Protein AF-A0A965CGE7-F1 (afdb_monomer_lite)

pLDDT: mean 70.75, std 15.03, range [22.86, 95.0]

Secondary structure (DSSP, 8-state):
-HHHHHHTT----S--S---HHHHHHHHHHHHHTTS--S----HHHHHHHHHHHHHS-SSPPHHHHHHHHHTTS---TTT-EEEEEE-TT-HHHHHHHHHHHTTT-TEEEEEES-HHHHHHHHHHHT-SEEEEEEE-SSSSEEE---EETTEE-HHHHHHHHHHHHTTT----SSEEEE--HHHHTTTHHHHHHHHHHHHHHHHH-TT--

Structure (mmCIF, N/CA/C/O backbone):
data_AF-A0A965CGE7-F1
#
_entry.id   AF-A0A965CGE7-F1
#
loop_
_atom_site.group_PDB
_atom_site.id
_atom_site.type_symbol
_atom_site.label_atom_id
_atom_site.label_alt_id
_atom_site.label_comp_id
_atom_site.label_asym_id
_atom_site.label_entity_id
_atom_site.label_seq_id
_atom_site.pdbx_PDB_ins_code
_atom_site.Cartn_x
_atom_site.Cartn_y
_atom_site.Cartn_z
_atom_site.occupancy
_atom_site.B_iso_or_equiv
_atom_site.auth_seq_id
_atom_site.auth_comp_id
_atom_site.auth_asym_id
_atom_site.auth_atom_id
_atom_site.pdbx_PDB_model_num
ATOM 1 N N . MET A 1 1 ? 14.581 3.254 -14.812 1.00 71.88 1 MET A N 1
ATOM 2 C CA . MET A 1 1 ? 14.633 2.017 -15.625 1.00 71.88 1 MET A CA 1
ATOM 3 C C . MET A 1 1 ? 13.260 1.362 -15.721 1.00 71.88 1 MET A C 1
ATOM 5 O O . MET A 1 1 ? 12.648 1.505 -16.765 1.00 71.88 1 MET A O 1
ATOM 9 N N . GLN A 1 2 ? 12.747 0.733 -14.655 1.00 71.62 2 GLN A N 1
ATOM 10 C CA . GLN A 1 2 ? 11.399 0.134 -14.595 1.00 71.62 2 GLN A CA 1
ATOM 11 C C . GLN A 1 2 ? 10.294 1.042 -15.157 1.00 71.62 2 GLN A C 1
ATOM 13 O O . GLN A 1 2 ? 9.582 0.656 -16.072 1.00 71.62 2 GLN A O 1
ATOM 18 N N . THR A 1 3 ? 10.235 2.303 -14.710 1.00 67.19 3 THR A N 1
ATOM 19 C CA . THR A 1 3 ? 9.314 3.337 -15.224 1.00 67.19 3 THR A CA 1
ATOM 20 C C . THR A 1 3 ? 9.312 3.444 -16.750 1.00 67.19 3 THR A C 1
ATOM 22 O O . THR A 1 3 ? 8.285 3.717 -17.361 1.00 67.19 3 THR A O 1
ATOM 25 N N . VAL A 1 4 ? 10.476 3.235 -17.368 1.00 69.88 4 VAL A N 1
ATOM 26 C CA . VAL A 1 4 ? 10.664 3.327 -18.813 1.00 69.88 4 VAL A CA 1
ATOM 27 C C . VAL A 1 4 ? 10.255 2.029 -19.504 1.00 69.88 4 VAL A C 1
ATOM 29 O O . VAL A 1 4 ? 9.561 2.097 -20.508 1.00 69.88 4 VAL A O 1
ATOM 32 N N . LEU A 1 5 ? 10.603 0.865 -18.943 1.00 75.06 5 LEU A N 1
ATOM 33 C CA . LEU A 1 5 ? 10.134 -0.439 -19.429 1.00 75.06 5 LEU A CA 1
ATOM 34 C C . LEU A 1 5 ? 8.598 -0.494 -19.443 1.00 75.06 5 LEU A C 1
ATOM 36 O O . LEU A 1 5 ? 8.015 -0.692 -20.507 1.00 75.06 5 LEU A O 1
ATOM 40 N N . ASN A 1 6 ? 7.949 -0.159 -18.322 1.00 71.06 6 ASN A N 1
ATOM 41 C CA . ASN A 1 6 ? 6.488 -0.081 -18.228 1.00 71.06 6 ASN A CA 1
ATOM 42 C C . ASN A 1 6 ? 5.884 0.934 -19.210 1.00 71.06 6 ASN A C 1
ATOM 44 O O . ASN A 1 6 ? 4.877 0.642 -19.849 1.00 71.06 6 ASN A O 1
ATOM 48 N N . ARG A 1 7 ? 6.487 2.123 -19.374 1.00 67.25 7 ARG A N 1
ATOM 49 C CA . ARG A 1 7 ? 6.024 3.122 -20.360 1.00 67.25 7 ARG A CA 1
ATOM 50 C C . ARG A 1 7 ? 6.097 2.599 -21.798 1.00 67.25 7 ARG A C 1
ATOM 52 O O . ARG A 1 7 ? 5.260 2.973 -22.610 1.00 67.25 7 ARG A O 1
ATOM 59 N N . LEU A 1 8 ? 7.074 1.744 -22.090 1.00 66.00 8 LEU A N 1
ATOM 60 C CA . LEU A 1 8 ? 7.262 1.077 -23.378 1.00 66.00 8 LEU A CA 1
ATOM 61 C C . LEU A 1 8 ? 6.437 -0.219 -23.528 1.00 66.00 8 LEU A C 1
ATOM 63 O O . LEU A 1 8 ? 6.553 -0.889 -24.549 1.00 66.00 8 LEU A O 1
ATOM 67 N N . GLY A 1 9 ? 5.607 -0.573 -22.540 1.00 65.69 9 GLY A N 1
ATOM 68 C CA . GLY A 1 9 ? 4.757 -1.768 -22.561 1.00 65.69 9 GLY A CA 1
ATOM 69 C C . GLY A 1 9 ? 5.432 -3.061 -22.087 1.00 65.69 9 GLY A C 1
ATOM 70 O O . GLY A 1 9 ? 4.801 -4.114 -22.128 1.00 65.69 9 GLY A O 1
ATOM 71 N N . PHE A 1 10 ? 6.680 -3.003 -21.611 1.00 75.38 10 PHE A N 1
ATOM 72 C CA . PHE A 1 10 ? 7.387 -4.147 -21.030 1.00 75.38 10 PHE A CA 1
ATOM 73 C C . PHE A 1 10 ? 7.113 -4.214 -19.530 1.00 75.38 10 PHE A C 1
ATOM 75 O O . PHE A 1 10 ? 7.588 -3.376 -18.765 1.00 75.38 10 PHE A O 1
ATOM 82 N N . ASP A 1 11 ? 6.334 -5.212 -19.129 1.00 72.00 11 ASP A N 1
ATOM 83 C CA . ASP A 1 11 ? 5.802 -5.352 -17.778 1.00 72.00 11 ASP A CA 1
ATOM 84 C C . ASP A 1 11 ? 6.880 -5.733 -16.754 1.00 72.00 11 ASP A C 1
ATOM 86 O O . ASP A 1 11 ? 7.251 -6.900 -16.620 1.00 72.00 11 ASP A O 1
ATOM 90 N N . CYS A 1 12 ? 7.383 -4.739 -16.018 1.00 72.25 12 CYS A N 1
ATOM 91 C CA . CYS A 1 12 ? 8.283 -4.955 -14.887 1.00 72.25 12 CYS A CA 1
ATOM 92 C C . CYS A 1 12 ? 7.558 -5.006 -13.530 1.00 72.25 12 CYS A C 1
ATOM 94 O O . CYS A 1 12 ? 8.225 -4.918 -12.498 1.00 72.25 12 CYS A O 1
ATOM 96 N N . GLY A 1 13 ? 6.225 -5.114 -13.512 1.00 67.31 13 GLY A N 1
ATOM 97 C CA . GLY A 1 13 ? 5.410 -4.919 -12.314 1.00 67.31 13 GLY A CA 1
ATOM 98 C C . GLY A 1 13 ? 5.414 -3.465 -11.826 1.00 67.31 13 GLY A C 1
ATOM 99 O O . GLY A 1 13 ? 5.824 -2.541 -12.540 1.00 67.31 13 GLY A O 1
ATOM 100 N N . ARG A 1 14 ? 4.954 -3.237 -10.589 1.00 67.56 14 ARG A N 1
ATOM 101 C CA . ARG A 1 14 ? 4.951 -1.902 -9.968 1.00 67.56 14 ARG A CA 1
ATOM 102 C C . ARG A 1 14 ? 6.385 -1.374 -9.830 1.00 67.56 14 ARG A C 1
ATOM 104 O O . ARG A 1 14 ? 7.285 -2.108 -9.441 1.00 67.56 14 ARG A O 1
ATOM 111 N N . VAL A 1 15 ? 6.595 -0.092 -10.133 1.00 66.88 15 VAL A N 1
ATOM 112 C CA . VAL A 1 15 ? 7.922 0.541 -10.060 1.00 66.88 15 VAL A CA 1
ATOM 113 C C . VAL A 1 15 ? 8.351 0.670 -8.593 1.00 66.88 15 VAL A C 1
ATOM 115 O O . VAL A 1 15 ? 7.905 1.567 -7.888 1.00 66.88 15 VAL A O 1
ATOM 118 N N . ASP A 1 16 ? 9.223 -0.219 -8.132 1.00 61.34 16 ASP A N 1
ATOM 119 C CA . ASP A 1 16 ? 9.719 -0.281 -6.747 1.00 61.34 16 ASP A CA 1
ATOM 120 C C . ASP A 1 16 ? 11.207 0.104 -6.610 1.00 61.34 16 ASP A C 1
ATOM 122 O O . ASP A 1 16 ? 11.723 0.232 -5.504 1.00 61.34 16 ASP A O 1
ATOM 126 N N . GLY A 1 17 ? 11.899 0.333 -7.731 1.00 67.31 17 GLY A N 1
ATOM 127 C CA . GLY A 1 17 ? 13.339 0.591 -7.792 1.00 67.31 17 GLY A CA 1
ATOM 128 C C . GLY A 1 17 ? 14.199 -0.679 -7.799 1.00 67.31 17 GLY A C 1
ATOM 129 O O . GLY A 1 17 ? 15.417 -0.582 -7.955 1.00 67.31 17 GLY A O 1
ATOM 130 N N . ILE A 1 18 ? 13.594 -1.864 -7.673 1.00 70.19 18 ILE A N 1
ATOM 131 C CA . ILE A 1 18 ? 14.282 -3.137 -7.458 1.00 70.19 18 ILE A CA 1
ATOM 132 C C . ILE A 1 18 ? 14.507 -3.852 -8.797 1.00 70.19 18 ILE A C 1
ATOM 134 O O . ILE A 1 18 ? 13.595 -4.084 -9.598 1.00 70.19 18 ILE A O 1
ATOM 138 N N . PHE A 1 19 ? 15.744 -4.291 -9.049 1.00 72.81 19 PHE A N 1
ATOM 139 C CA . PHE A 1 19 ? 16.046 -5.149 -10.198 1.00 72.81 19 PHE A CA 1
ATOM 140 C C . PHE A 1 19 ? 15.694 -6.623 -9.909 1.00 72.81 19 PHE A C 1
ATOM 142 O O . PHE A 1 19 ? 16.556 -7.499 -9.855 1.00 72.81 19 PHE A O 1
ATOM 149 N N . GLY A 1 20 ? 14.405 -6.880 -9.674 1.00 78.94 20 GLY A N 1
ATOM 150 C CA . GLY A 1 20 ? 13.855 -8.209 -9.407 1.00 78.94 20 GLY A CA 1
ATOM 151 C C . GLY A 1 20 ? 13.690 -9.081 -10.665 1.00 78.94 20 GLY A C 1
ATOM 152 O O . GLY A 1 20 ? 13.938 -8.629 -11.786 1.00 78.94 20 GLY A O 1
ATOM 153 N N . PRO A 1 21 ? 13.224 -10.337 -10.516 1.00 78.75 21 PRO A N 1
ATOM 154 C CA . PRO A 1 21 ? 13.040 -11.260 -11.640 1.00 78.75 21 PRO A CA 1
ATOM 155 C C . PRO A 1 21 ? 12.019 -10.760 -12.675 1.00 78.75 21 PRO A C 1
ATOM 157 O O . PRO A 1 21 ? 12.217 -10.995 -13.864 1.00 78.75 21 PRO A O 1
ATOM 160 N N . VAL A 1 22 ? 10.984 -10.022 -12.252 1.00 77.31 22 VAL A N 1
ATOM 161 C CA . VAL A 1 22 ? 9.997 -9.399 -13.156 1.00 77.31 22 VAL A CA 1
ATOM 162 C C . VAL A 1 22 ? 10.643 -8.256 -13.948 1.00 77.31 22 VAL A C 1
ATOM 164 O O . VAL A 1 22 ? 10.587 -8.247 -15.174 1.00 77.31 22 VAL A O 1
ATOM 167 N N . THR A 1 23 ? 11.386 -7.363 -13.281 1.00 79.75 23 THR A N 1
ATOM 168 C CA . THR A 1 23 ? 12.205 -6.325 -13.935 1.00 79.75 23 THR A CA 1
ATOM 169 C C . THR A 1 23 ? 13.212 -6.912 -14.924 1.00 79.75 23 THR A C 1
ATOM 171 O O . THR A 1 23 ? 13.425 -6.350 -16.000 1.00 79.75 23 THR A O 1
ATOM 174 N N . LYS A 1 24 ? 13.812 -8.063 -14.596 1.00 82.81 24 LYS A N 1
ATOM 175 C CA . LYS A 1 24 ? 14.717 -8.778 -15.497 1.00 82.81 24 LYS A CA 1
ATOM 176 C C . LYS A 1 24 ? 13.984 -9.373 -16.701 1.00 82.81 24 LYS A C 1
ATOM 178 O O . LYS A 1 24 ? 14.507 -9.265 -17.805 1.00 82.81 24 LYS A O 1
ATOM 183 N N . ALA A 1 25 ? 12.802 -9.963 -16.522 1.00 81.94 25 ALA A N 1
ATOM 184 C CA . ALA A 1 25 ? 11.986 -10.472 -17.627 1.00 81.94 25 ALA A CA 1
ATOM 185 C C . ALA A 1 25 ? 11.578 -9.340 -18.588 1.00 81.94 25 ALA A C 1
ATOM 187 O O . ALA A 1 25 ? 11.853 -9.427 -19.782 1.00 81.94 25 ALA A O 1
ATOM 188 N N . ALA A 1 26 ? 11.075 -8.223 -18.053 1.00 79.69 26 ALA A N 1
ATOM 189 C CA . ALA A 1 26 ? 10.774 -7.015 -18.821 1.00 79.69 26 ALA A CA 1
ATOM 190 C C . ALA A 1 26 ? 11.986 -6.498 -19.612 1.00 79.69 26 ALA A C 1
ATOM 192 O O . ALA A 1 26 ? 11.857 -6.099 -20.769 1.00 79.69 26 ALA A O 1
ATOM 193 N N . LEU A 1 27 ? 13.180 -6.525 -19.006 1.00 83.31 27 LEU A N 1
ATOM 194 C CA . LEU A 1 27 ? 14.415 -6.138 -19.683 1.00 83.31 27 LEU A CA 1
ATOM 195 C C . LEU A 1 27 ? 14.804 -7.115 -20.799 1.00 83.31 27 LEU A C 1
ATOM 197 O O . LEU A 1 27 ? 15.221 -6.666 -21.861 1.00 83.31 27 LEU A O 1
ATOM 201 N N . VAL A 1 28 ? 14.671 -8.425 -20.572 1.00 78.50 28 VAL A N 1
ATOM 202 C CA . VAL A 1 28 ? 14.915 -9.463 -21.588 1.00 78.50 28 VAL A CA 1
ATOM 203 C C . VAL A 1 28 ? 13.988 -9.258 -22.787 1.00 78.50 28 VAL A C 1
ATOM 205 O O . VAL A 1 28 ? 14.448 -9.300 -23.926 1.00 78.50 28 VAL A O 1
ATOM 208 N N . ASP A 1 29 ? 12.705 -8.984 -22.553 1.00 77.06 29 ASP A N 1
ATOM 209 C CA . ASP A 1 29 ? 11.736 -8.766 -23.630 1.00 77.06 29 ASP A CA 1
ATOM 210 C C . ASP A 1 29 ? 11.950 -7.429 -24.351 1.00 77.06 29 ASP A C 1
ATOM 212 O O . ASP A 1 29 ? 11.847 -7.378 -25.579 1.00 77.06 29 ASP A O 1
ATOM 216 N N . PHE A 1 30 ? 12.368 -6.378 -23.638 1.00 77.50 30 PHE A N 1
ATOM 217 C CA . PHE A 1 30 ? 12.849 -5.142 -24.258 1.00 77.50 30 PHE A CA 1
ATOM 218 C C . PHE A 1 30 ? 14.075 -5.394 -25.148 1.00 77.50 30 PHE A C 1
ATOM 220 O O . PHE A 1 30 ? 14.076 -4.986 -26.309 1.00 77.50 30 PHE A O 1
ATOM 227 N N . GLN A 1 31 ? 15.084 -6.115 -24.644 1.00 78.56 31 GLN A N 1
ATOM 228 C CA . GLN A 1 31 ? 16.299 -6.469 -25.387 1.00 78.56 31 GLN A CA 1
ATOM 229 C C . GLN A 1 31 ? 15.979 -7.280 -26.652 1.00 78.56 31 GLN A C 1
ATOM 231 O O . GLN A 1 31 ? 16.506 -6.963 -27.718 1.00 78.56 31 GLN A O 1
ATOM 236 N N . ARG A 1 32 ? 15.053 -8.251 -26.576 1.00 75.56 32 ARG A N 1
ATOM 237 C CA . ARG A 1 32 ? 14.540 -8.985 -27.751 1.00 75.56 32 ARG A CA 1
ATOM 238 C C . ARG A 1 32 ? 13.914 -8.051 -28.783 1.00 75.56 32 ARG A C 1
ATOM 240 O O . ARG A 1 32 ? 14.189 -8.195 -29.970 1.00 75.56 32 ARG A O 1
ATOM 247 N N . ASN A 1 33 ? 13.082 -7.108 -28.342 1.00 69.12 33 ASN A N 1
ATOM 248 C CA . ASN A 1 33 ? 12.343 -6.205 -29.227 1.00 69.12 33 ASN A CA 1
ATOM 249 C C . ASN A 1 33 ? 13.281 -5.248 -29.991 1.00 69.12 33 ASN A C 1
ATOM 251 O O . ASN A 1 33 ? 13.109 -5.043 -31.189 1.00 69.12 33 ASN A O 1
ATOM 255 N N . ILE A 1 34 ? 14.343 -4.751 -29.343 1.00 70.69 34 ILE A N 1
ATOM 256 C CA . ILE A 1 34 ? 15.373 -3.919 -29.998 1.00 70.69 34 ILE A CA 1
ATOM 257 C C . ILE A 1 34 ? 16.421 -4.721 -30.798 1.00 70.69 34 ILE A C 1
ATOM 259 O O . ILE A 1 34 ? 17.358 -4.125 -31.329 1.00 70.69 34 ILE A O 1
ATOM 263 N N . GLY A 1 35 ? 16.305 -6.053 -30.877 1.00 67.75 35 GLY A N 1
ATOM 264 C CA . GLY A 1 35 ? 17.269 -6.919 -31.571 1.00 67.75 35 GLY A CA 1
ATOM 265 C C . GLY A 1 35 ? 18.633 -7.046 -30.877 1.00 67.75 35 GLY A C 1
ATOM 266 O O . GLY A 1 35 ? 19.624 -7.360 -31.534 1.00 67.75 35 GLY A O 1
ATOM 267 N N . ALA A 1 36 ? 18.696 -6.781 -29.570 1.00 75.94 36 ALA A N 1
ATOM 268 C CA . ALA A 1 36 ? 19.899 -6.900 -28.751 1.00 75.94 36 ALA A CA 1
ATOM 269 C C . ALA A 1 36 ? 20.006 -8.278 -28.076 1.00 75.94 36 ALA A C 1
ATOM 271 O O . ALA A 1 36 ? 19.065 -9.073 -28.054 1.00 75.94 36 ALA A O 1
ATOM 272 N N . ASP A 1 37 ? 21.173 -8.550 -27.492 1.00 76.19 37 ASP A N 1
ATOM 273 C CA . ASP A 1 37 ? 21.456 -9.817 -26.822 1.00 76.19 37 ASP A CA 1
ATOM 274 C C . ASP A 1 37 ? 20.666 -9.925 -25.502 1.00 76.19 37 ASP A C 1
ATOM 276 O O . ASP A 1 37 ? 20.912 -9.197 -24.537 1.00 76.19 37 ASP A O 1
ATOM 280 N N . ALA A 1 38 ? 19.658 -10.801 -25.482 1.00 82.31 38 ALA A N 1
ATOM 281 C CA . ALA A 1 38 ? 18.575 -10.816 -24.495 1.00 82.31 38 ALA A CA 1
ATOM 282 C C . ALA A 1 38 ? 18.942 -11.535 -23.182 1.00 82.31 38 ALA A C 1
ATOM 284 O O . ALA A 1 38 ? 18.285 -12.484 -22.745 1.00 82.31 38 ALA A O 1
ATOM 285 N N . ASN A 1 39 ? 20.027 -11.085 -22.558 1.00 78.06 39 ASN A N 1
ATOM 286 C CA . ASN A 1 39 ? 20.628 -11.669 -21.356 1.00 78.06 39 ASN A CA 1
ATOM 287 C C . ASN A 1 39 ? 20.029 -11.144 -20.030 1.00 78.06 39 ASN A C 1
ATOM 289 O O . ASN A 1 39 ? 20.283 -11.705 -18.956 1.00 78.06 39 ASN A O 1
ATOM 293 N N . GLY A 1 40 ? 19.223 -10.079 -20.080 1.00 77.81 40 GLY A N 1
ATOM 294 C CA . GLY A 1 40 ? 18.640 -9.437 -18.904 1.00 77.81 40 GLY A CA 1
ATOM 295 C C . GLY A 1 40 ? 19.673 -8.729 -18.025 1.00 77.81 40 GLY A C 1
ATOM 296 O O . GLY A 1 40 ? 19.468 -8.625 -16.815 1.00 77.81 40 GLY A O 1
ATOM 297 N N . ILE A 1 41 ? 20.789 -8.283 -18.605 1.00 80.12 41 ILE A N 1
ATOM 298 C CA . ILE A 1 41 ? 21.824 -7.480 -17.948 1.00 80.12 41 ILE A CA 1
ATOM 299 C C . ILE A 1 41 ? 21.635 -6.017 -18.349 1.00 80.12 41 ILE A C 1
ATOM 301 O O . ILE A 1 41 ? 21.598 -5.680 -19.530 1.00 80.12 41 ILE A O 1
ATOM 305 N N . CYS A 1 42 ? 21.536 -5.133 -17.357 1.00 76.75 42 CYS A N 1
ATOM 306 C CA . CYS A 1 42 ? 21.444 -3.695 -17.580 1.00 76.75 42 CYS A CA 1
ATOM 307 C C . CYS A 1 42 ? 22.839 -3.110 -17.861 1.00 76.75 42 CYS A C 1
ATOM 309 O O . CYS A 1 42 ? 23.600 -2.846 -16.931 1.00 76.75 42 CYS A O 1
ATOM 311 N N . THR A 1 43 ? 23.193 -2.934 -19.136 1.00 77.12 43 THR A N 1
ATOM 312 C CA . THR A 1 43 ? 24.414 -2.214 -19.549 1.00 77.12 43 THR A CA 1
ATOM 313 C C . THR A 1 43 ? 24.130 -0.724 -19.786 1.00 77.12 43 THR A C 1
ATOM 315 O O . THR A 1 43 ? 22.976 -0.372 -20.046 1.00 77.12 43 THR A O 1
ATOM 318 N N . PRO A 1 44 ? 25.147 0.163 -19.763 1.00 73.12 44 PRO A N 1
ATOM 319 C CA . PRO A 1 44 ? 24.981 1.568 -20.147 1.00 73.12 44 PRO A CA 1
ATOM 320 C C . PRO A 1 44 ? 24.329 1.734 -21.529 1.00 73.12 44 PRO A C 1
ATOM 322 O O . PRO A 1 44 ? 23.356 2.471 -21.653 1.00 73.12 44 PRO A O 1
ATOM 325 N N . ASP A 1 45 ? 24.757 0.954 -22.527 1.00 72.81 45 ASP A N 1
ATOM 326 C CA . ASP A 1 45 ? 24.151 0.931 -23.866 1.00 72.81 45 ASP A CA 1
ATOM 327 C C . ASP A 1 45 ? 22.666 0.538 -23.832 1.00 72.81 45 ASP A C 1
ATOM 329 O O . ASP A 1 45 ? 21.840 1.128 -24.530 1.00 72.81 45 ASP A O 1
ATOM 333 N N . THR A 1 46 ? 22.298 -0.429 -22.981 1.00 73.19 46 THR A N 1
ATOM 334 C CA . THR A 1 46 ? 20.895 -0.827 -22.793 1.00 73.19 46 THR A CA 1
ATOM 335 C C . THR A 1 46 ? 20.077 0.332 -22.219 1.00 73.19 46 THR A C 1
ATOM 337 O O . THR A 1 46 ? 18.948 0.549 -22.655 1.00 73.19 46 THR A O 1
ATOM 340 N N . VAL A 1 47 ? 20.637 1.109 -21.284 1.00 75.44 47 VAL A N 1
ATOM 341 C CA . VAL A 1 47 ? 19.988 2.303 -20.713 1.00 75.44 47 VAL A CA 1
ATOM 342 C C . VAL A 1 47 ? 19.853 3.419 -21.752 1.00 75.44 47 VAL A C 1
ATOM 344 O O . VAL A 1 47 ? 18.778 4.008 -21.854 1.00 75.44 47 VAL A O 1
ATOM 347 N N . ASP A 1 48 ? 20.877 3.677 -22.565 1.00 73.50 48 ASP A N 1
ATOM 348 C CA . ASP A 1 48 ? 20.832 4.702 -23.617 1.00 73.50 48 ASP A CA 1
ATOM 349 C C . ASP A 1 48 ? 19.799 4.382 -24.704 1.00 73.50 48 ASP A C 1
ATOM 351 O O . ASP A 1 48 ? 19.060 5.269 -25.146 1.00 73.50 48 ASP A O 1
ATOM 355 N N . VAL A 1 49 ? 19.695 3.116 -25.125 1.00 71.19 49 VAL A N 1
ATOM 356 C CA . VAL A 1 49 ? 18.649 2.689 -26.068 1.00 71.19 49 VAL A CA 1
ATOM 357 C C . VAL A 1 49 ? 17.269 2.770 -25.409 1.00 71.19 49 VAL A C 1
ATOM 359 O O . VAL A 1 49 ? 16.347 3.318 -26.011 1.00 71.19 49 VAL A O 1
ATOM 362 N N . LEU A 1 50 ? 17.124 2.324 -24.156 1.00 70.38 50 LEU A N 1
ATOM 363 C CA . LEU A 1 50 ? 15.876 2.415 -23.387 1.00 70.38 50 LEU A CA 1
ATOM 364 C C . LEU A 1 50 ? 15.375 3.866 -23.278 1.00 70.38 50 LEU A C 1
ATOM 366 O O . LEU A 1 50 ? 14.204 4.141 -23.543 1.00 70.38 50 LEU A O 1
ATOM 370 N N . LEU A 1 51 ? 16.261 4.813 -22.959 1.00 72.44 51 LEU A N 1
ATOM 371 C CA . LEU A 1 51 ? 15.934 6.239 -22.897 1.00 72.44 51 LEU A CA 1
ATOM 372 C C . LEU A 1 51 ? 15.563 6.805 -24.277 1.00 72.44 51 LEU A C 1
ATOM 374 O O . LEU A 1 51 ? 14.580 7.542 -24.381 1.00 72.44 51 LEU A O 1
ATOM 378 N N . ARG A 1 52 ? 16.282 6.420 -25.339 1.00 68.44 52 ARG A N 1
ATOM 379 C CA . ARG A 1 52 ? 16.025 6.868 -26.721 1.00 68.44 52 ARG A CA 1
ATOM 380 C C . ARG A 1 52 ? 14.685 6.382 -27.278 1.00 68.44 52 ARG A C 1
ATOM 382 O O . ARG A 1 52 ? 13.998 7.148 -27.943 1.00 68.44 52 ARG A O 1
ATOM 389 N N . VAL A 1 53 ? 14.289 5.142 -26.995 1.00 63.44 53 VAL A N 1
ATOM 390 C CA . VAL A 1 53 ? 12.966 4.624 -27.391 1.00 63.44 53 VAL A CA 1
ATOM 391 C C . VAL A 1 53 ? 11.864 5.295 -26.552 1.00 63.44 53 VAL A C 1
ATOM 393 O O . VAL A 1 53 ? 10.795 5.633 -27.064 1.00 63.44 53 VAL A O 1
ATOM 396 N N . SER A 1 54 ? 12.137 5.608 -25.279 1.00 60.69 54 SER A N 1
ATOM 397 C CA . SER A 1 54 ? 11.174 6.298 -24.406 1.00 60.69 54 SER A CA 1
ATOM 398 C C . SER A 1 54 ? 10.839 7.728 -24.829 1.00 60.69 54 SER A C 1
ATOM 400 O O . SER A 1 54 ? 9.691 8.152 -24.681 1.00 60.69 54 SER A O 1
ATOM 402 N N . SER A 1 55 ? 11.801 8.472 -25.386 1.00 56.47 55 SER A N 1
ATOM 403 C CA . SER A 1 55 ? 11.564 9.837 -25.870 1.00 56.47 55 SER A CA 1
ATOM 404 C C . SER A 1 55 ? 10.757 9.872 -27.171 1.00 56.47 55 SER A C 1
ATOM 406 O O . SER A 1 55 ? 10.105 10.874 -27.452 1.00 56.47 55 SER A O 1
ATOM 408 N N . GLN A 1 56 ? 10.719 8.764 -27.918 1.00 54.12 56 GLN A N 1
ATOM 409 C CA . GLN A 1 56 ? 9.890 8.596 -29.116 1.00 54.12 56 GLN A CA 1
ATOM 410 C C . GLN A 1 56 ? 8.447 8.149 -28.807 1.00 54.12 56 GLN A C 1
ATOM 412 O O . GLN A 1 56 ? 7.590 8.216 -29.682 1.00 54.12 56 GLN A O 1
ATOM 417 N N . SER A 1 57 ? 8.148 7.744 -27.566 1.00 48.41 57 SER A N 1
ATOM 418 C CA . SER A 1 57 ? 6.889 7.062 -27.203 1.00 48.41 57 SER A CA 1
ATOM 419 C C . SER A 1 57 ? 5.756 7.975 -26.691 1.00 48.41 57 SER A C 1
ATOM 421 O O . SER A 1 57 ? 4.786 7.494 -26.114 1.00 48.41 57 SER A O 1
ATOM 423 N N . GLY A 1 58 ? 5.848 9.295 -26.903 1.00 47.41 58 GLY A N 1
ATOM 424 C CA . GLY A 1 58 ? 4.752 10.248 -26.647 1.00 47.41 58 GLY A CA 1
ATOM 425 C C . GLY A 1 58 ? 4.479 10.593 -25.170 1.00 47.41 58 GLY A C 1
ATOM 426 O O . GLY A 1 58 ? 4.903 9.896 -24.252 1.00 47.41 58 GLY A O 1
ATOM 427 N N . SER A 1 59 ? 3.785 11.711 -24.928 1.00 47.84 59 SER A N 1
ATOM 428 C CA . SER A 1 59 ? 3.589 12.318 -23.592 1.00 47.84 59 SER A CA 1
ATOM 429 C C . SER A 1 59 ? 2.309 11.873 -22.856 1.00 47.84 59 SER A C 1
ATOM 431 O O . SER A 1 59 ? 1.821 12.594 -21.987 1.00 47.84 59 SER A O 1
ATOM 433 N N . GLY A 1 60 ? 1.724 10.730 -23.225 1.00 51.25 60 GLY A N 1
ATOM 434 C CA . GLY A 1 60 ? 0.531 10.207 -22.549 1.00 51.25 60 GLY A CA 1
ATOM 435 C C . GLY A 1 60 ? 0.830 9.674 -21.139 1.00 51.25 60 GLY A C 1
ATOM 436 O O . GLY A 1 60 ? 1.994 9.393 -20.835 1.00 51.25 60 GLY A O 1
ATOM 437 N N . PRO A 1 61 ? -0.198 9.489 -20.285 1.00 50.62 61 PRO A N 1
ATOM 438 C CA . PRO A 1 61 ? -0.044 8.719 -19.054 1.00 50.62 61 PRO A CA 1
ATOM 439 C C . PRO A 1 61 ? 0.450 7.316 -19.428 1.00 50.62 61 PRO A C 1
ATOM 441 O O . PRO A 1 61 ? -0.181 6.624 -20.227 1.00 50.62 61 PRO A O 1
ATOM 444 N N . GLY A 1 62 ? 1.624 6.929 -18.921 1.00 56.78 62 GLY A N 1
ATOM 445 C CA . GLY A 1 62 ? 2.277 5.678 -19.316 1.00 56.78 62 GLY A CA 1
ATOM 446 C C . GLY A 1 62 ? 1.415 4.452 -19.006 1.00 56.78 62 GLY A C 1
ATOM 447 O O . GLY A 1 62 ? 0.570 4.501 -18.114 1.00 56.78 62 GLY A O 1
ATOM 448 N N . ALA A 1 63 ? 1.655 3.335 -19.702 1.00 61.12 63 ALA A N 1
ATOM 449 C CA . ALA A 1 63 ? 0.795 2.144 -19.641 1.00 61.12 63 ALA A CA 1
ATOM 450 C C . ALA A 1 63 ? 0.522 1.611 -18.216 1.00 61.12 63 ALA A C 1
ATOM 452 O O . ALA A 1 63 ? -0.529 1.024 -17.985 1.00 61.12 63 ALA A O 1
ATOM 453 N N . ALA A 1 64 ? 1.410 1.875 -17.250 1.00 55.22 64 ALA A N 1
ATOM 454 C CA . ALA A 1 64 ? 1.182 1.586 -15.832 1.00 55.22 64 ALA A CA 1
ATOM 455 C C . ALA A 1 64 ? -0.058 2.293 -15.242 1.00 55.22 64 ALA A C 1
ATOM 457 O O . ALA A 1 64 ? -0.808 1.665 -14.508 1.00 55.22 64 ALA A O 1
ATOM 458 N N . ALA A 1 65 ? -0.305 3.565 -15.576 1.00 60.91 65 ALA A N 1
ATOM 459 C CA . ALA A 1 65 ? -1.452 4.325 -15.060 1.00 60.91 65 ALA A CA 1
ATOM 460 C C . ALA A 1 65 ? -2.772 3.938 -15.748 1.00 60.91 65 ALA A C 1
ATOM 462 O O . ALA A 1 65 ? -3.836 4.007 -15.141 1.00 60.91 65 ALA A O 1
ATOM 463 N N . VAL A 1 66 ? -2.706 3.507 -17.014 1.00 66.88 66 VAL A N 1
ATOM 464 C CA . VAL A 1 66 ? -3.866 2.935 -17.717 1.00 66.88 66 VAL A CA 1
ATOM 465 C C . VAL A 1 66 ? -4.234 1.588 -17.096 1.00 66.88 66 VAL A C 1
ATOM 467 O O . VAL A 1 66 ? -5.396 1.375 -16.771 1.00 66.88 66 VAL A O 1
ATOM 470 N N . ARG A 1 67 ? -3.239 0.725 -16.852 1.00 66.75 67 ARG A N 1
ATOM 471 C CA . ARG A 1 67 ? -3.446 -0.585 -16.231 1.00 66.75 67 ARG A CA 1
ATOM 472 C C . ARG A 1 67 ? -3.978 -0.480 -14.802 1.00 66.75 67 ARG A C 1
ATOM 474 O O . ARG A 1 67 ? -4.967 -1.129 -14.499 1.00 66.75 67 ARG A O 1
ATOM 481 N N . GLU A 1 68 ? -3.395 0.382 -13.965 1.00 67.44 68 GLU A N 1
ATOM 482 C CA . GLU A 1 68 ? -3.902 0.642 -12.607 1.00 67.44 68 GLU A CA 1
ATOM 483 C C . GLU A 1 68 ? -5.383 1.066 -12.641 1.00 67.44 68 GLU A C 1
ATOM 485 O O . GLU A 1 68 ? -6.162 0.675 -11.779 1.00 67.44 68 GLU A O 1
ATOM 490 N N . ARG A 1 69 ? -5.812 1.814 -13.668 1.00 71.38 69 ARG A N 1
ATOM 491 C CA . ARG A 1 69 ? -7.217 2.219 -13.834 1.00 71.38 69 ARG A CA 1
ATOM 492 C C . ARG A 1 69 ? -8.146 1.081 -14.246 1.00 71.38 69 ARG A C 1
ATOM 494 O O . ARG A 1 69 ? -9.320 1.122 -13.892 1.00 71.38 69 ARG A O 1
ATOM 501 N N . GLU A 1 70 ? -7.651 0.111 -15.006 1.00 70.69 70 GLU A N 1
ATOM 502 C CA . GLU A 1 70 ? -8.402 -1.098 -15.359 1.00 70.69 70 GLU A CA 1
ATOM 503 C C . GLU A 1 70 ? -8.495 -2.047 -14.154 1.00 70.69 70 GLU A C 1
ATOM 505 O O . GLU A 1 70 ? -9.586 -2.503 -13.829 1.00 70.69 70 GLU A O 1
ATOM 510 N N . GLU A 1 71 ? -7.388 -2.256 -13.433 1.00 71.31 71 GLU A N 1
ATOM 511 C CA . GLU A 1 71 ? -7.318 -3.081 -12.214 1.00 71.31 71 GLU A CA 1
ATOM 512 C C . GLU A 1 71 ? -8.205 -2.533 -11.078 1.00 71.31 71 GLU A C 1
ATOM 514 O O . GLU A 1 71 ? -8.852 -3.304 -10.377 1.00 71.31 71 GLU A O 1
ATOM 519 N N . LEU A 1 72 ? -8.294 -1.205 -10.928 1.00 72.81 72 LEU A N 1
ATOM 520 C CA . LEU A 1 72 ? -9.162 -0.528 -9.950 1.00 72.81 72 LEU A CA 1
ATOM 521 C C . LEU A 1 72 ? -10.591 -0.256 -10.455 1.00 72.81 72 LEU A C 1
ATOM 523 O O . LEU A 1 72 ? -11.388 0.361 -9.745 1.00 72.81 72 LEU A O 1
ATOM 527 N N . GLY A 1 73 ? -10.917 -0.668 -11.683 1.00 65.00 73 GLY A N 1
ATOM 528 C CA . GLY A 1 73 ? -12.257 -0.522 -12.254 1.00 65.00 73 GLY A CA 1
ATOM 529 C C . GLY A 1 73 ? -13.289 -1.477 -11.643 1.00 65.00 73 GLY A C 1
ATOM 530 O O . GLY A 1 73 ? -14.490 -1.242 -11.778 1.00 65.00 73 GLY A O 1
ATOM 531 N N . GLU A 1 74 ? -12.835 -2.531 -10.961 1.00 69.31 74 GLU A N 1
ATOM 532 C CA . GLU A 1 74 ? -13.676 -3.493 -10.250 1.00 69.31 74 GLU A CA 1
ATOM 533 C C . GLU A 1 74 ? -13.588 -3.278 -8.729 1.00 69.31 74 GLU A C 1
ATOM 535 O O . GLU A 1 74 ? -12.517 -3.052 -8.169 1.00 69.31 74 GLU A O 1
ATOM 540 N N . SER A 1 75 ? -14.727 -3.356 -8.035 1.00 76.69 75 SER A N 1
ATOM 541 C CA . SER A 1 75 ? -14.770 -3.294 -6.569 1.00 76.69 75 SER A CA 1
ATOM 542 C C . SER A 1 75 ? -14.194 -4.574 -5.959 1.00 76.69 75 SER A C 1
ATOM 544 O O . SER A 1 75 ? -14.671 -5.665 -6.289 1.00 76.69 75 SER A O 1
ATOM 546 N N . THR A 1 76 ? -13.274 -4.466 -5.001 1.00 80.06 76 THR A N 1
ATOM 547 C CA . THR A 1 76 ? -12.689 -5.629 -4.315 1.00 80.06 76 THR A CA 1
ATOM 548 C C . THR A 1 76 ? -13.450 -5.915 -3.016 1.00 80.06 76 THR A C 1
ATOM 550 O O . THR A 1 76 ? -13.391 -5.112 -2.083 1.00 80.06 76 THR A O 1
ATOM 553 N N . PRO A 1 77 ? -14.148 -7.062 -2.878 1.00 85.94 77 PRO A N 1
ATOM 554 C CA . PRO A 1 77 ? -14.879 -7.380 -1.653 1.00 85.94 77 PRO A CA 1
ATOM 555 C C . PRO A 1 77 ? -13.965 -7.441 -0.420 1.00 85.94 77 PRO A C 1
ATOM 557 O O . PRO A 1 77 ? -12.906 -8.068 -0.460 1.00 85.94 77 PRO A O 1
ATOM 560 N N . GLU A 1 78 ? -14.415 -6.891 0.716 1.00 85.94 78 GLU A N 1
ATOM 561 C CA . GLU A 1 78 ? -13.641 -6.844 1.978 1.00 85.94 78 GLU A CA 1
ATOM 562 C C . GLU A 1 78 ? -13.029 -8.206 2.363 1.00 85.94 78 GLU A C 1
ATOM 564 O O . GLU A 1 78 ? -11.898 -8.297 2.834 1.00 85.94 78 GLU A O 1
ATOM 569 N N . LYS A 1 79 ? -13.772 -9.294 2.122 1.00 87.88 79 LYS A N 1
ATOM 570 C CA . LYS A 1 79 ? -13.377 -10.664 2.482 1.00 87.88 79 LYS A CA 1
ATOM 571 C C . LYS A 1 79 ? -12.256 -11.247 1.620 1.00 87.88 79 LYS A C 1
ATOM 573 O O . LYS A 1 79 ? -11.651 -12.236 2.028 1.00 87.88 79 LYS A O 1
ATOM 578 N N . THR A 1 80 ? -12.014 -10.679 0.442 1.00 89.50 80 THR A N 1
ATOM 579 C CA . THR A 1 80 ? -10.966 -11.098 -0.500 1.00 89.50 80 THR A CA 1
ATOM 580 C C . THR A 1 80 ? -9.823 -10.091 -0.599 1.00 89.50 80 THR A C 1
ATOM 582 O O . THR A 1 80 ? -8.769 -10.462 -1.105 1.00 89.50 80 THR A O 1
ATOM 585 N N . ALA A 1 81 ? -10.005 -8.872 -0.080 1.00 88.25 81 ALA A N 1
ATOM 586 C CA . ALA A 1 81 ? -9.001 -7.815 -0.072 1.00 88.25 81 ALA A CA 1
ATOM 587 C C . ALA A 1 81 ? -7.759 -8.189 0.761 1.00 88.25 81 ALA A C 1
ATOM 589 O O . ALA A 1 81 ? -7.828 -8.391 1.978 1.00 88.25 81 ALA A O 1
ATOM 590 N N . ARG A 1 82 ? -6.607 -8.241 0.095 1.00 87.81 82 ARG A N 1
ATOM 591 C CA . ARG A 1 82 ? -5.272 -8.492 0.640 1.00 87.81 82 ARG A CA 1
ATOM 592 C C . ARG A 1 82 ? -4.631 -7.177 1.059 1.00 87.81 82 ARG A C 1
ATOM 594 O O . ARG A 1 82 ? -4.041 -6.464 0.248 1.00 87.81 82 ARG A O 1
ATOM 601 N N . VAL A 1 83 ? -4.745 -6.865 2.344 1.00 89.88 83 VAL A N 1
ATOM 602 C CA . VAL A 1 83 ? -4.265 -5.605 2.927 1.00 89.88 83 VAL A CA 1
ATOM 603 C C . VAL A 1 83 ? -2.896 -5.822 3.569 1.00 89.88 83 VAL A C 1
ATOM 605 O O . VAL A 1 83 ? -2.751 -6.679 4.439 1.00 89.88 83 VAL A O 1
ATOM 608 N N . VAL A 1 84 ? -1.891 -5.027 3.203 1.00 88.50 84 VAL A N 1
ATOM 609 C CA . VAL A 1 84 ? -0.575 -5.047 3.866 1.00 88.50 84 VAL A CA 1
ATOM 610 C C . VAL A 1 84 ? -0.365 -3.765 4.660 1.00 88.50 84 VAL A C 1
ATOM 612 O O . VAL A 1 84 ? -0.439 -2.669 4.115 1.00 88.50 84 VAL A O 1
ATOM 615 N N . ILE A 1 85 ? -0.086 -3.905 5.954 1.00 91.88 85 ILE A N 1
ATOM 616 C CA . ILE A 1 85 ? 0.170 -2.796 6.879 1.00 91.88 85 ILE A CA 1
ATOM 617 C C . ILE A 1 85 ? 1.664 -2.778 7.214 1.00 91.88 85 ILE A C 1
ATOM 619 O O . ILE A 1 85 ? 2.159 -3.665 7.907 1.00 91.88 85 ILE A O 1
ATOM 623 N N . GLY A 1 86 ? 2.380 -1.778 6.709 1.00 87.62 86 GLY A N 1
ATOM 624 C CA . GLY A 1 86 ? 3.790 -1.542 6.997 1.00 87.62 86 GLY A CA 1
ATOM 625 C C . GLY A 1 86 ? 3.988 -0.664 8.230 1.00 87.62 86 GLY A C 1
ATOM 626 O O . GLY A 1 86 ? 3.373 0.397 8.331 1.00 87.62 86 GLY A O 1
ATOM 627 N N . GLY A 1 87 ? 4.865 -1.083 9.139 1.00 87.25 87 GLY A N 1
ATOM 628 C CA . GLY A 1 87 ? 5.308 -0.305 10.295 1.00 87.25 87 GLY A CA 1
ATOM 629 C C . GLY A 1 87 ? 6.780 0.078 10.205 1.00 87.25 87 GLY A C 1
ATOM 630 O O . GLY A 1 87 ? 7.636 -0.801 10.163 1.00 87.25 87 GLY A O 1
ATOM 631 N N . PHE A 1 88 ? 7.072 1.377 10.204 1.00 82.56 88 PHE A N 1
ATOM 632 C CA . PHE A 1 88 ? 8.428 1.898 10.398 1.00 82.56 88 PHE A CA 1
ATOM 633 C C . PHE A 1 88 ? 8.717 2.131 11.893 1.00 82.56 88 PHE A C 1
ATOM 635 O O . PHE A 1 88 ? 7.823 1.995 12.740 1.00 82.56 88 PHE A O 1
ATOM 642 N N . ASP A 1 89 ? 9.964 2.473 12.228 1.00 78.81 89 ASP A N 1
ATOM 643 C CA . ASP A 1 89 ? 10.425 2.640 13.612 1.00 78.81 89 ASP A CA 1
ATOM 644 C C . ASP A 1 89 ? 9.484 3.522 14.458 1.00 78.81 89 ASP A C 1
ATOM 646 O O . ASP A 1 89 ? 9.013 4.579 14.036 1.00 78.81 89 ASP A O 1
ATOM 650 N N . GLY A 1 90 ? 9.189 3.062 15.678 1.00 78.25 90 GLY A N 1
ATOM 651 C CA . GLY A 1 90 ? 8.299 3.747 16.624 1.00 78.25 90 GLY A CA 1
ATOM 652 C C . GLY A 1 90 ? 6.795 3.501 16.429 1.00 78.25 90 GLY A C 1
ATOM 653 O O . GLY A 1 90 ? 6.008 3.899 17.286 1.00 78.25 90 GLY A O 1
ATOM 654 N N . THR A 1 91 ? 6.353 2.809 15.371 1.00 82.50 91 THR A N 1
ATOM 655 C CA . THR A 1 91 ? 4.908 2.684 15.062 1.00 82.50 91 THR A CA 1
ATOM 656 C C . THR A 1 91 ? 4.206 1.418 15.564 1.00 82.50 91 THR A C 1
ATOM 658 O O . THR A 1 91 ? 2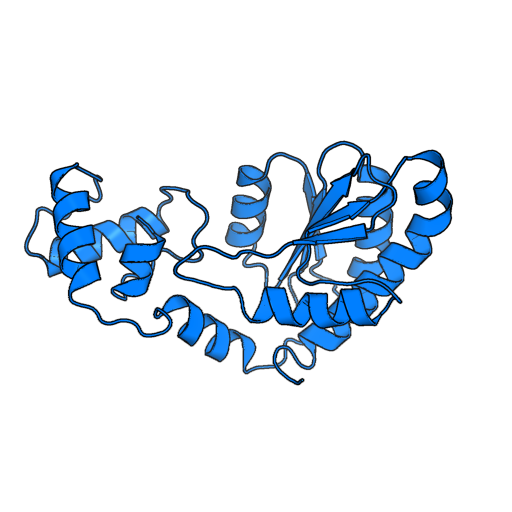.986 1.306 15.422 1.00 82.50 91 THR A O 1
ATOM 661 N N . THR A 1 92 ? 4.913 0.487 16.213 1.00 85.69 92 THR A N 1
ATOM 662 C CA . THR A 1 92 ? 4.413 -0.852 16.598 1.00 85.69 92 THR A CA 1
ATOM 663 C C . THR A 1 92 ? 3.049 -0.853 17.309 1.00 85.69 92 THR A C 1
ATOM 665 O O . THR A 1 92 ? 2.195 -1.692 17.014 1.00 85.69 92 THR A O 1
ATOM 668 N N . ASP A 1 93 ? 2.790 0.086 18.227 1.00 84.25 93 ASP A N 1
ATOM 669 C CA . ASP A 1 93 ? 1.503 0.153 18.942 1.00 84.25 93 ASP A CA 1
ATOM 670 C C . ASP A 1 93 ? 0.338 0.608 18.044 1.00 84.25 93 ASP A C 1
ATOM 672 O O . ASP A 1 93 ? -0.802 0.177 18.241 1.00 84.25 93 ASP A O 1
ATOM 676 N N . LEU A 1 94 ? 0.610 1.443 17.036 1.00 82.50 94 LEU A N 1
ATOM 677 C CA . LEU A 1 94 ? -0.370 1.843 16.027 1.00 82.50 94 LEU A CA 1
ATOM 678 C C . LEU A 1 94 ? -0.591 0.730 15.002 1.00 82.50 94 LEU A C 1
ATOM 680 O O . LEU A 1 94 ? -1.741 0.415 14.708 1.00 82.50 94 LEU A O 1
ATOM 684 N N . VAL A 1 95 ? 0.482 0.099 14.515 1.00 89.44 95 VAL A N 1
ATOM 685 C CA . VAL A 1 95 ? 0.434 -1.065 13.612 1.00 89.44 95 VAL A CA 1
ATOM 686 C C . VAL A 1 95 ? -0.416 -2.173 14.229 1.00 89.44 95 VAL A C 1
ATOM 688 O O . VAL A 1 95 ? -1.333 -2.682 13.588 1.00 89.44 95 VAL A O 1
ATOM 691 N N . ARG A 1 96 ? -0.198 -2.484 15.515 1.00 90.19 96 ARG A N 1
ATOM 692 C CA . ARG A 1 96 ? -1.000 -3.459 16.268 1.00 90.19 96 ARG A CA 1
ATOM 693 C C . ARG A 1 96 ? -2.468 -3.035 16.389 1.00 90.19 96 ARG A C 1
ATOM 695 O O . ARG A 1 96 ? -3.355 -3.864 16.188 1.00 90.19 96 ARG A O 1
ATOM 702 N N . ALA A 1 97 ? -2.740 -1.764 16.694 1.00 87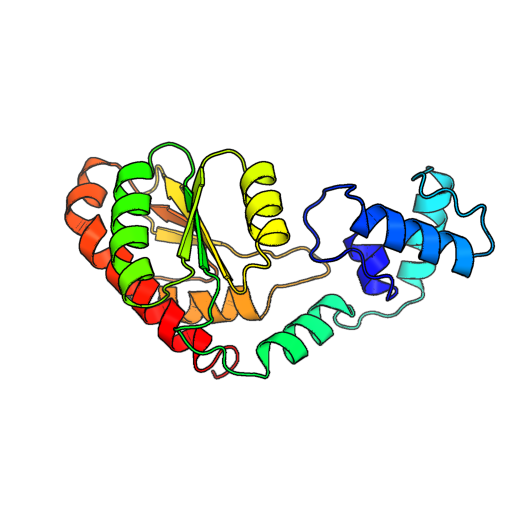.88 97 ALA A N 1
ATOM 703 C CA . ALA A 1 97 ? -4.106 -1.242 16.786 1.00 87.88 97 ALA A CA 1
ATOM 704 C C . ALA A 1 97 ? -4.838 -1.241 15.430 1.00 87.88 97 ALA A C 1
ATOM 706 O O . ALA A 1 97 ? -6.047 -1.487 15.393 1.00 87.88 97 ALA A O 1
ATOM 707 N N . LEU A 1 98 ? -4.115 -0.989 14.333 1.00 89.19 98 LEU A N 1
ATOM 708 C CA . LEU A 1 98 ? -4.625 -1.034 12.968 1.00 89.19 98 LEU A CA 1
ATOM 709 C C . LEU A 1 98 ? -4.885 -2.475 12.530 1.00 89.19 98 LEU A C 1
ATOM 711 O O . LEU A 1 98 ? -6.017 -2.782 12.178 1.00 89.19 98 LEU A O 1
ATOM 715 N N . GLN A 1 99 ? -3.909 -3.377 12.655 1.00 94.00 99 GLN A N 1
ATOM 716 C CA . GLN A 1 99 ? -4.057 -4.795 12.304 1.00 94.00 99 GLN A CA 1
ATOM 717 C C . GLN A 1 99 ? -5.191 -5.474 13.084 1.00 94.00 99 GLN A C 1
ATOM 719 O O . GLN A 1 99 ? -5.946 -6.257 12.510 1.00 94.00 99 GLN A O 1
ATOM 724 N N . HIS A 1 100 ? -5.372 -5.155 14.371 1.00 92.12 100 HIS A N 1
ATOM 725 C CA . HIS A 1 100 ? -6.470 -5.715 15.167 1.00 92.12 100 HIS A CA 1
ATOM 726 C C . HIS A 1 100 ? -7.862 -5.308 14.649 1.00 92.12 100 HIS A C 1
ATOM 728 O O . HIS A 1 100 ? -8.802 -6.092 14.743 1.00 92.12 100 HIS A O 1
ATOM 734 N N . ARG A 1 101 ? -8.006 -4.105 14.074 1.00 91.75 101 ARG A N 1
ATOM 735 C CA . ARG A 1 101 ? -9.262 -3.652 13.445 1.00 91.75 101 ARG A CA 1
ATOM 736 C C . ARG A 1 101 ? -9.385 -4.131 12.004 1.00 91.75 101 ARG A C 1
ATOM 738 O O . ARG A 1 101 ? -10.458 -4.569 11.610 1.00 91.75 101 ARG A O 1
ATOM 745 N N . ALA A 1 102 ? -8.295 -4.063 11.243 1.00 90.75 102 ALA A N 1
ATOM 746 C CA . ALA A 1 102 ? -8.236 -4.489 9.853 1.00 90.75 102 ALA A CA 1
ATOM 747 C C . ALA A 1 102 ? -8.606 -5.968 9.727 1.00 90.75 102 ALA A C 1
ATOM 749 O O . ALA A 1 102 ? -9.514 -6.277 8.973 1.00 90.75 102 ALA A O 1
ATOM 750 N N . SER A 1 103 ? -8.035 -6.854 10.548 1.00 93.88 103 SER A N 1
ATOM 751 C CA . SER A 1 103 ? -8.335 -8.298 10.521 1.00 93.88 103 SER A CA 1
ATOM 752 C C . SER A 1 103 ? -9.792 -8.669 10.850 1.00 93.88 103 SER A C 1
ATOM 754 O O . SER A 1 103 ? -10.236 -9.761 10.498 1.00 93.88 103 SER A O 1
ATOM 756 N N . ALA A 1 104 ? -10.565 -7.772 11.476 1.00 92.50 104 ALA A N 1
ATOM 757 C CA . ALA A 1 104 ? -12.001 -7.959 11.705 1.00 92.50 104 ALA A CA 1
ATOM 758 C C . ALA A 1 104 ? -12.871 -7.620 10.473 1.00 92.50 104 ALA A C 1
ATOM 760 O O . ALA A 1 104 ? -14.050 -7.971 10.446 1.00 92.50 104 ALA A O 1
ATOM 761 N N . VAL A 1 105 ? -12.302 -6.932 9.479 1.00 92.81 105 VAL A N 1
ATOM 762 C CA . VAL A 1 105 ? -12.971 -6.454 8.253 1.00 92.81 105 VAL A CA 1
ATOM 763 C C . VAL A 1 105 ? -12.400 -7.159 7.018 1.00 92.81 105 VAL A C 1
ATOM 765 O O . VAL A 1 105 ? -13.141 -7.703 6.207 1.00 92.81 105 VAL A O 1
ATOM 768 N N . PHE A 1 106 ? -11.073 -7.210 6.938 1.00 93.44 106 PHE A N 1
ATOM 769 C CA . PHE A 1 106 ? -10.251 -7.790 5.885 1.00 93.44 106 PHE A CA 1
ATOM 770 C C . PHE A 1 106 ? -9.519 -9.025 6.449 1.00 93.44 106 PHE A C 1
ATOM 772 O O . PHE A 1 106 ? -8.453 -8.888 7.054 1.00 93.44 106 PHE A O 1
ATOM 779 N N . PRO A 1 107 ? -10.050 -10.254 6.287 1.00 93.50 107 PRO A N 1
ATOM 780 C CA . PRO A 1 107 ? -9.453 -11.466 6.864 1.00 93.50 107 PRO A CA 1
ATOM 781 C C . PRO A 1 107 ? -8.060 -11.799 6.310 1.00 93.50 107 PRO A C 1
ATOM 783 O O . PRO A 1 107 ? -7.342 -12.607 6.893 1.00 93.50 107 PRO A O 1
ATOM 786 N N . LEU A 1 108 ? -7.691 -11.187 5.180 1.00 93.19 108 LEU A N 1
ATOM 787 C CA . LEU A 1 108 ? -6.394 -11.303 4.517 1.00 93.19 108 LEU A CA 1
ATOM 788 C C . LEU A 1 108 ? -5.501 -10.076 4.795 1.00 93.19 108 LEU A C 1
ATOM 790 O O . LEU A 1 108 ? -4.704 -9.683 3.944 1.00 93.19 108 LEU A O 1
ATOM 794 N N . SER A 1 109 ? -5.636 -9.438 5.968 1.00 93.94 109 SER A N 1
ATOM 795 C CA . SER A 1 109 ? -4.715 -8.378 6.392 1.00 93.94 109 SER A CA 1
ATOM 796 C C . SER A 1 109 ? -3.462 -8.945 7.068 1.00 93.94 109 SER A C 1
ATOM 798 O O . SER A 1 109 ? -3.548 -9.751 7.999 1.00 93.94 109 SER A O 1
ATOM 800 N N . THR A 1 110 ? -2.282 -8.498 6.640 1.00 94.38 110 THR A N 1
ATOM 801 C CA . THR A 1 110 ? -0.987 -8.880 7.224 1.00 94.38 110 THR A CA 1
ATOM 802 C C . THR A 1 110 ? -0.127 -7.655 7.519 1.00 94.38 110 THR A C 1
ATOM 804 O O . THR A 1 110 ? -0.263 -6.613 6.880 1.00 94.38 110 THR A O 1
ATOM 807 N N . THR A 1 111 ? 0.783 -7.780 8.482 1.00 95.00 111 THR A N 1
ATOM 808 C CA . THR A 1 111 ? 1.746 -6.732 8.843 1.00 95.00 111 THR A CA 1
ATOM 809 C C . THR A 1 111 ? 3.136 -7.023 8.290 1.00 95.00 111 THR A C 1
ATOM 811 O O . THR A 1 111 ? 3.523 -8.186 8.164 1.00 95.00 111 THR A O 1
ATOM 814 N N . VAL A 1 112 ? 3.904 -5.970 8.025 1.00 90.31 112 VAL A N 1
ATOM 815 C CA . VAL A 1 112 ? 5.346 -6.015 7.755 1.00 90.31 112 VAL A CA 1
ATOM 816 C C . VAL A 1 112 ? 6.038 -4.917 8.569 1.00 90.31 112 VAL A C 1
ATOM 818 O O . VAL A 1 112 ? 5.482 -3.837 8.745 1.00 9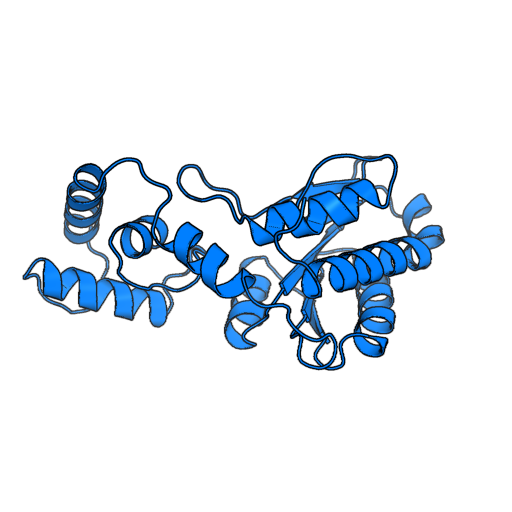0.31 112 VAL A O 1
ATOM 821 N N . GLU A 1 113 ? 7.224 -5.210 9.092 1.00 88.25 113 GLU A N 1
ATOM 822 C CA . GLU A 1 113 ? 8.117 -4.245 9.744 1.00 88.25 113 GLU A CA 1
ATOM 823 C C . GLU A 1 113 ? 9.488 -4.336 9.058 1.00 88.25 113 GLU A C 1
ATOM 825 O O . GLU A 1 113 ? 9.891 -5.424 8.628 1.00 88.25 113 GLU A O 1
ATOM 830 N N . GLY A 1 114 ? 10.200 -3.214 8.946 1.00 79.62 114 GLY A N 1
ATOM 831 C CA . GLY A 1 114 ? 11.503 -3.143 8.288 1.00 79.62 114 GLY A CA 1
ATOM 832 C C . GLY A 1 114 ? 11.699 -1.856 7.490 1.00 79.62 114 GLY A C 1
ATOM 833 O O . GLY A 1 114 ? 11.124 -0.813 7.794 1.00 79.62 114 GLY A O 1
ATOM 834 N N . ASP A 1 115 ? 12.546 -1.932 6.464 1.00 71.69 115 ASP A N 1
ATOM 835 C CA . ASP A 1 115 ? 12.790 -0.822 5.548 1.00 71.69 115 ASP A CA 1
ATOM 836 C C . ASP A 1 115 ? 11.786 -0.785 4.378 1.00 71.69 115 ASP A C 1
ATOM 838 O O . ASP A 1 115 ? 10.989 -1.700 4.145 1.00 71.69 115 ASP A O 1
ATOM 842 N N . VAL A 1 116 ? 11.837 0.306 3.607 1.00 63.00 116 VAL A N 1
ATOM 843 C CA . VAL A 1 116 ? 10.951 0.542 2.453 1.00 63.00 116 VAL A CA 1
ATOM 844 C C . VAL A 1 116 ? 11.049 -0.588 1.415 1.00 63.00 116 VAL A C 1
ATOM 846 O O . VAL A 1 116 ? 10.047 -0.940 0.791 1.00 63.00 116 VAL A O 1
ATOM 849 N N . ILE A 1 117 ? 12.234 -1.191 1.258 1.00 59.25 117 ILE A N 1
ATOM 850 C CA . ILE A 1 117 ? 12.490 -2.300 0.327 1.00 59.25 117 ILE A CA 1
ATOM 851 C C . ILE A 1 117 ? 11.761 -3.559 0.808 1.00 59.25 117 ILE A C 1
ATOM 853 O O . ILE A 1 117 ? 10.994 -4.156 0.053 1.00 59.25 117 ILE A O 1
ATOM 857 N N . THR A 1 118 ? 11.924 -3.913 2.083 1.00 70.81 118 THR A N 1
ATOM 858 C CA . THR A 1 118 ? 11.251 -5.040 2.744 1.00 70.81 118 THR A CA 1
ATOM 859 C C . THR A 1 118 ? 9.733 -4.923 2.624 1.00 70.81 118 THR A C 1
ATOM 861 O O . THR A 1 118 ? 9.052 -5.902 2.313 1.00 70.81 118 THR A O 1
ATOM 864 N N . HIS A 1 119 ? 9.192 -3.717 2.809 1.00 73.31 119 HIS A N 1
ATOM 865 C CA . HIS A 1 119 ? 7.758 -3.453 2.699 1.00 73.31 119 HIS A CA 1
ATOM 866 C C . HIS A 1 119 ? 7.249 -3.615 1.258 1.00 73.31 119 HIS A C 1
ATOM 868 O O . HIS A 1 119 ? 6.219 -4.260 1.039 1.00 73.31 119 HIS A O 1
ATOM 874 N N . ALA A 1 120 ? 7.981 -3.085 0.271 1.00 58.09 120 ALA A N 1
ATOM 875 C CA . ALA A 1 120 ? 7.648 -3.236 -1.144 1.00 58.09 120 ALA A CA 1
ATOM 876 C C . ALA A 1 120 ? 7.696 -4.708 -1.587 1.00 58.09 120 ALA A C 1
ATOM 878 O O . ALA A 1 120 ? 6.741 -5.199 -2.193 1.00 58.09 120 ALA A O 1
ATOM 879 N N . GLU A 1 121 ? 8.755 -5.439 -1.224 1.00 63.94 121 GLU A N 1
ATOM 880 C CA . GLU A 1 121 ? 8.877 -6.867 -1.520 1.00 63.94 121 GLU A CA 1
ATOM 881 C C . GLU A 1 121 ? 7.778 -7.703 -0.859 1.00 63.94 121 GLU A C 1
ATOM 883 O O . GLU A 1 121 ? 7.253 -8.620 -1.492 1.00 63.94 121 GLU A O 1
ATOM 888 N N . ALA A 1 122 ? 7.429 -7.424 0.400 1.00 69.69 122 ALA A N 1
ATOM 889 C CA . ALA A 1 122 ? 6.378 -8.145 1.112 1.00 69.69 122 ALA A CA 1
ATOM 890 C C . ALA A 1 122 ? 5.006 -7.920 0.460 1.00 69.69 122 ALA A C 1
ATOM 892 O O . ALA A 1 122 ? 4.292 -8.889 0.194 1.00 69.69 122 ALA A O 1
ATOM 893 N N . ALA A 1 123 ? 4.667 -6.667 0.134 1.00 68.69 123 ALA A N 1
ATOM 894 C CA . ALA A 1 123 ? 3.414 -6.323 -0.533 1.00 68.69 123 ALA A CA 1
ATOM 895 C C . ALA A 1 123 ? 3.304 -6.956 -1.929 1.00 68.69 123 ALA A C 1
ATOM 897 O O . ALA A 1 123 ? 2.303 -7.608 -2.234 1.00 68.69 123 ALA A O 1
ATOM 898 N N . ASN A 1 124 ? 4.356 -6.844 -2.747 1.00 70.31 124 ASN A N 1
ATOM 899 C CA . ASN A 1 124 ? 4.389 -7.422 -4.092 1.00 70.31 124 ASN A CA 1
ATOM 900 C C . ASN A 1 124 ? 4.295 -8.963 -4.041 1.00 70.31 124 ASN A C 1
ATOM 902 O O . ASN A 1 124 ? 3.542 -9.567 -4.800 1.00 70.31 124 ASN A O 1
ATOM 906 N N . ARG A 1 125 ? 5.009 -9.614 -3.109 1.00 77.31 125 ARG A N 1
ATOM 907 C CA . ARG A 1 125 ? 5.022 -11.082 -2.931 1.00 77.31 125 ARG A CA 1
ATOM 908 C C . ARG A 1 125 ? 3.698 -11.643 -2.415 1.00 77.31 125 ARG A C 1
ATOM 910 O O . ARG A 1 125 ? 3.347 -12.770 -2.753 1.00 77.31 125 ARG A O 1
ATOM 917 N N . TYR A 1 126 ? 2.974 -10.876 -1.602 1.00 81.12 126 TYR A N 1
ATOM 918 C CA . TYR A 1 126 ? 1.632 -11.234 -1.140 1.00 81.12 126 TYR A CA 1
ATOM 919 C C . TYR A 1 126 ? 0.564 -11.049 -2.235 1.00 81.12 126 TYR A C 1
ATOM 921 O O . TYR A 1 126 ? -0.521 -11.632 -2.154 1.00 81.12 126 TYR A O 1
ATOM 929 N N . GLY A 1 127 ? 0.872 -10.260 -3.272 1.00 76.75 127 GLY A N 1
ATOM 930 C CA . GLY A 1 127 ? -0.118 -9.762 -4.224 1.00 76.75 127 GLY A CA 1
ATOM 931 C C . GLY A 1 127 ? -1.133 -8.884 -3.501 1.00 76.75 127 GLY A C 1
ATOM 932 O O . GLY A 1 127 ? -2.316 -9.194 -3.517 1.00 76.75 127 GLY A O 1
ATOM 933 N N . ALA A 1 128 ? -0.652 -7.885 -2.759 1.00 79.06 128 ALA A N 1
ATOM 934 C CA . ALA A 1 128 ? -1.497 -6.988 -1.983 1.00 79.06 128 ALA A CA 1
ATOM 935 C C . ALA A 1 128 ? -2.328 -6.077 -2.898 1.00 79.06 128 ALA A C 1
ATOM 937 O O . ALA A 1 128 ? -1.756 -5.360 -3.718 1.00 79.06 128 ALA A O 1
ATOM 938 N N . ASP A 1 129 ? -3.645 -6.045 -2.689 1.00 81.88 129 ASP A N 1
ATOM 939 C CA . ASP A 1 129 ? -4.544 -5.095 -3.360 1.00 81.88 129 ASP A CA 1
ATOM 940 C C . ASP A 1 129 ? -4.301 -3.666 -2.845 1.00 81.88 129 ASP A C 1
ATOM 942 O O . ASP A 1 129 ? -4.475 -2.683 -3.561 1.00 81.88 129 ASP A O 1
ATOM 946 N N . VAL A 1 130 ? -3.865 -3.542 -1.584 1.00 83.56 130 VAL A N 1
ATOM 947 C CA . VAL A 1 130 ? -3.529 -2.261 -0.960 1.00 83.56 130 VAL A CA 1
ATOM 948 C C . VAL A 1 130 ? -2.408 -2.409 0.069 1.00 83.56 130 VAL A C 1
ATOM 950 O O . VAL A 1 130 ? -2.358 -3.363 0.849 1.00 83.56 130 VAL A O 1
ATOM 953 N N . TYR A 1 131 ? -1.509 -1.425 0.085 1.00 81.56 131 TYR A N 1
ATOM 954 C CA . TYR A 1 131 ? -0.456 -1.268 1.085 1.00 81.56 131 TYR A CA 1
ATOM 955 C C . TYR A 1 131 ? -0.651 0.051 1.842 1.00 81.56 131 TYR A C 1
ATOM 957 O O . TYR A 1 131 ? -0.910 1.085 1.227 1.00 81.56 131 TYR A O 1
ATOM 965 N N . VAL A 1 132 ? -0.494 0.013 3.165 1.00 84.38 132 VAL A N 1
ATOM 966 C CA . VAL A 1 132 ? -0.625 1.160 4.070 1.00 84.38 132 VAL A CA 1
ATOM 967 C C . VAL A 1 132 ? 0.632 1.270 4.922 1.00 84.38 132 VAL A C 1
ATOM 969 O O . VAL A 1 132 ? 0.898 0.384 5.731 1.00 84.38 132 VAL A O 1
ATOM 972 N N . GLY A 1 133 ? 1.396 2.349 4.754 1.00 81.56 133 GLY A N 1
ATOM 973 C CA . GLY A 1 133 ? 2.584 2.635 5.559 1.00 81.56 133 GLY A CA 1
ATOM 974 C C . GLY A 1 133 ? 2.268 3.506 6.775 1.00 81.56 133 GLY A C 1
ATOM 975 O O . GLY A 1 133 ? 1.509 4.473 6.682 1.00 81.56 133 GLY A O 1
ATOM 976 N N . LEU A 1 134 ? 2.877 3.186 7.913 1.00 81.44 134 LEU A N 1
ATOM 977 C CA . LEU A 1 134 ? 2.810 3.964 9.146 1.00 81.44 134 LEU A CA 1
ATOM 978 C C . LEU A 1 134 ? 4.228 4.354 9.570 1.00 81.44 134 LEU A C 1
ATOM 980 O O . LEU A 1 134 ? 5.060 3.473 9.788 1.00 81.44 134 LEU A O 1
ATOM 984 N N . GLU A 1 135 ? 4.489 5.651 9.732 1.00 77.75 135 GLU A N 1
ATOM 985 C CA . GLU A 1 135 ? 5.753 6.179 10.262 1.00 77.75 135 GLU A CA 1
ATOM 986 C C . GLU A 1 135 ? 5.520 7.150 11.432 1.00 77.75 135 GLU A C 1
ATOM 988 O O . GLU A 1 135 ? 4.409 7.630 11.673 1.00 77.75 135 GLU A O 1
ATOM 993 N N . HIS A 1 136 ? 6.576 7.436 12.190 1.00 71.81 136 HIS A N 1
ATOM 994 C CA . HIS A 1 136 ? 6.544 8.471 13.216 1.00 71.81 136 HIS A CA 1
ATOM 995 C C . HIS A 1 136 ? 6.977 9.816 12.622 1.00 71.81 136 HIS A C 1
ATOM 997 O O . HIS A 1 136 ? 8.005 9.888 11.952 1.00 71.81 136 HIS A O 1
ATOM 1003 N N . SER A 1 137 ? 6.236 10.885 12.918 1.00 67.19 137 SER A N 1
ATOM 1004 C CA . SER A 1 137 ? 6.647 12.258 12.619 1.00 67.19 137 SER A CA 1
ATOM 1005 C C . SER A 1 137 ? 7.090 12.968 13.888 1.00 67.19 137 SER A C 1
ATOM 1007 O O . SER A 1 137 ? 6.479 12.831 14.944 1.00 67.19 137 SER A O 1
ATOM 1009 N N . SER A 1 138 ? 8.104 13.818 13.772 1.00 59.19 138 SER A N 1
ATOM 1010 C CA . SER A 1 138 ? 8.408 14.810 14.805 1.00 59.19 138 SER A CA 1
ATOM 1011 C C . SER A 1 138 ? 7.508 16.054 14.737 1.00 59.19 138 SER A C 1
ATOM 1013 O O . SER A 1 138 ? 7.592 16.902 15.623 1.00 59.19 138 SER A O 1
ATOM 1015 N N . GLU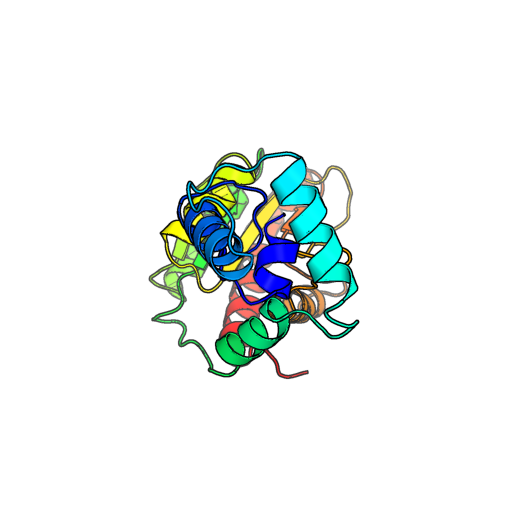 A 1 139 ? 6.682 16.203 13.696 1.00 56.28 139 GLU A N 1
ATOM 1016 C CA . GLU A 1 139 ? 5.779 17.347 13.522 1.00 56.28 139 GLU A CA 1
ATOM 1017 C C . GLU A 1 139 ? 4.397 17.101 14.140 1.00 56.28 139 GLU A C 1
ATOM 1019 O O . GLU A 1 139 ? 3.851 16.012 14.018 1.00 56.28 139 GLU A O 1
ATOM 1024 N N . ASP A 1 140 ? 3.742 18.141 14.668 1.00 57.59 140 ASP A N 1
ATOM 1025 C CA . ASP A 1 140 ? 2.323 18.107 15.088 1.00 57.59 140 ASP A CA 1
ATOM 1026 C C . ASP A 1 140 ? 1.325 18.013 13.898 1.00 57.59 140 ASP A C 1
ATOM 1028 O O . ASP A 1 140 ? 0.170 18.441 13.981 1.00 57.59 140 ASP A O 1
ATOM 1032 N N . SER A 1 141 ? 1.762 17.451 12.768 1.00 57.62 141 SER A N 1
ATOM 1033 C CA . SER A 1 141 ? 0.980 17.210 11.558 1.00 57.62 141 SER A CA 1
ATOM 1034 C C . SER A 1 141 ? 0.615 15.720 11.423 1.00 57.62 141 SER A C 1
ATOM 1036 O O . SER A 1 141 ? 1.147 14.844 12.107 1.00 57.62 141 SER A O 1
ATOM 1038 N N . CYS A 1 142 ? -0.369 15.432 10.570 1.00 62.16 142 CYS A N 1
ATOM 1039 C CA . CYS A 1 142 ? -0.686 14.077 10.124 1.00 62.16 142 CYS A CA 1
ATOM 1040 C C . CYS A 1 142 ? -0.556 14.077 8.602 1.00 62.16 142 CYS A C 1
ATOM 1042 O O . CYS A 1 142 ? -1.537 14.344 7.909 1.00 62.16 142 CYS A O 1
ATOM 1044 N N . THR A 1 143 ? 0.660 13.867 8.099 1.00 61.41 143 THR A N 1
ATOM 1045 C CA . THR A 1 143 ? 0.939 13.887 6.653 1.00 61.41 143 THR A CA 1
ATOM 1046 C C . THR A 1 143 ? 0.757 12.495 6.056 1.00 61.41 143 THR A C 1
ATOM 1048 O O . THR A 1 143 ? 0.791 11.501 6.779 1.00 61.41 143 THR A O 1
ATOM 1051 N N . VAL A 1 144 ? 0.435 12.456 4.763 1.00 66.31 144 VAL A N 1
ATOM 1052 C CA . VAL A 1 144 ? -0.229 11.348 4.075 1.00 66.31 144 VAL A CA 1
ATOM 1053 C C . VAL A 1 144 ? 0.321 11.310 2.619 1.00 66.31 144 VAL A C 1
ATOM 1055 O O . VAL A 1 144 ? -0.160 12.033 1.750 1.00 66.31 144 VAL A O 1
ATOM 1058 N N . TYR A 1 145 ? 1.368 10.507 2.339 1.00 61.50 145 TYR A N 1
ATOM 1059 C CA . TYR A 1 145 ? 2.103 10.464 1.040 1.00 61.50 145 TYR A CA 1
ATOM 1060 C C . TYR A 1 145 ? 1.750 9.327 0.047 1.00 61.50 145 TYR A C 1
ATOM 1062 O O . TYR A 1 145 ? 1.449 8.206 0.457 1.00 61.50 145 TYR A O 1
ATOM 1070 N N . PHE A 1 146 ? 1.895 9.575 -1.275 1.00 63.94 146 PHE A N 1
ATOM 1071 C CA . PHE A 1 146 ? 1.692 8.576 -2.355 1.00 63.94 146 PHE A CA 1
ATOM 1072 C C . PHE A 1 146 ? 2.983 8.082 -2.975 1.00 63.94 146 PHE A C 1
ATOM 1074 O O . PHE A 1 146 ? 4.016 8.747 -2.960 1.00 63.94 146 PHE A O 1
ATOM 1081 N N . TYR A 1 147 ? 2.842 6.955 -3.672 1.00 55.56 147 TYR A N 1
ATOM 1082 C CA . TYR A 1 147 ? 3.655 6.719 -4.847 1.00 55.56 147 TYR A CA 1
ATOM 1083 C C . TYR A 1 147 ? 3.322 7.722 -5.976 1.00 55.56 147 TYR A C 1
ATOM 1085 O O . TYR A 1 147 ? 2.385 7.535 -6.758 1.00 55.56 147 TYR A O 1
ATOM 1093 N N . GLU A 1 148 ? 4.128 8.777 -6.063 1.00 51.00 148 GLU A N 1
ATOM 1094 C CA . GLU A 1 148 ? 4.205 9.710 -7.189 1.00 51.00 148 GLU A CA 1
ATOM 1095 C C . GLU A 1 148 ? 5.668 9.854 -7.636 1.00 51.00 148 GLU A C 1
ATOM 1097 O O . GLU A 1 148 ? 6.584 9.994 -6.826 1.00 51.00 148 GLU A O 1
ATOM 1102 N N . VAL A 1 149 ? 5.886 9.825 -8.950 1.00 48.00 149 VAL A N 1
ATOM 1103 C CA . VAL A 1 149 ? 7.155 10.134 -9.621 1.00 48.00 149 VAL A CA 1
ATOM 1104 C C . VAL A 1 149 ? 6.861 10.966 -10.880 1.00 48.00 149 VAL A C 1
ATOM 1106 O O . VAL A 1 149 ? 5.760 10.863 -11.417 1.00 48.00 149 VAL A O 1
ATOM 1109 N N . PRO A 1 150 ? 7.820 11.723 -11.455 1.00 46.91 150 PRO A N 1
ATOM 1110 C CA . PRO A 1 150 ? 7.554 12.654 -12.569 1.00 46.91 150 PRO A CA 1
ATOM 1111 C C . PRO A 1 150 ? 6.938 12.073 -13.860 1.00 46.91 150 PRO A C 1
ATOM 1113 O O . PRO A 1 150 ? 6.643 12.825 -14.784 1.00 46.91 150 PRO A O 1
ATOM 1116 N N . ALA A 1 151 ? 6.784 10.749 -13.961 1.00 49.78 151 ALA A N 1
ATOM 1117 C CA . ALA A 1 151 ? 6.176 10.049 -15.094 1.00 49.78 151 ALA A CA 1
ATOM 1118 C C . ALA A 1 151 ? 5.008 9.112 -14.705 1.00 49.78 151 ALA A C 1
ATOM 1120 O O . ALA A 1 151 ? 4.490 8.412 -15.575 1.00 49.78 151 ALA A O 1
ATOM 1121 N N . PHE A 1 152 ? 4.621 9.049 -13.424 1.00 53.12 152 PHE A N 1
ATOM 1122 C CA . PHE A 1 152 ? 3.545 8.186 -12.926 1.00 53.12 152 PHE A CA 1
ATOM 1123 C C . PHE A 1 152 ? 3.019 8.675 -11.568 1.00 53.12 152 PHE A C 1
ATOM 1125 O O . PHE A 1 152 ? 3.793 8.879 -10.636 1.00 53.12 152 PHE A O 1
ATOM 1132 N N . VAL A 1 153 ? 1.697 8.775 -11.445 1.00 63.19 153 VAL A N 1
ATOM 1133 C CA . VAL A 1 153 ? 0.981 9.056 -10.195 1.00 63.19 153 VAL A CA 1
ATOM 1134 C C . VAL A 1 153 ? 0.050 7.877 -9.942 1.00 63.19 153 VAL A C 1
ATOM 1136 O O . VAL A 1 153 ? -0.733 7.553 -10.833 1.00 63.19 153 VAL A O 1
ATOM 1139 N N . SER A 1 154 ? 0.115 7.261 -8.756 1.00 66.69 154 SER A N 1
ATOM 1140 C CA . SER A 1 154 ? -0.840 6.212 -8.380 1.00 66.69 154 SER A CA 1
ATOM 1141 C C . SER A 1 154 ? -2.224 6.819 -8.170 1.00 66.69 154 SER A C 1
ATOM 1143 O O . SER A 1 154 ? -2.455 7.540 -7.194 1.00 66.69 154 SER A O 1
ATOM 1145 N N . ILE A 1 155 ? -3.150 6.537 -9.087 1.00 7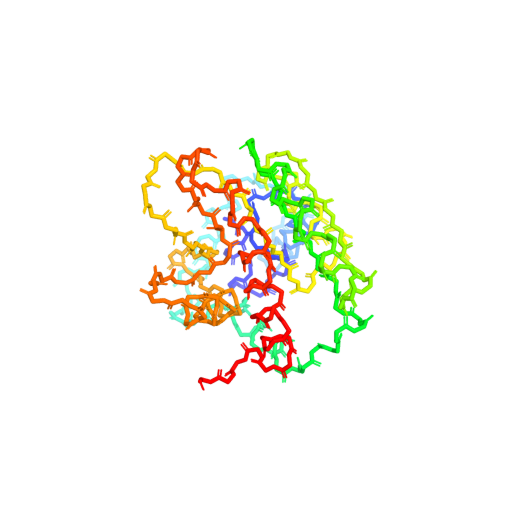2.81 155 ILE A N 1
ATOM 1146 C CA . ILE A 1 155 ? -4.520 7.065 -9.007 1.00 72.81 155 ILE A CA 1
ATOM 1147 C C . ILE A 1 155 ? -5.294 6.436 -7.845 1.00 72.81 155 ILE A C 1
ATOM 1149 O O . ILE A 1 155 ? -6.022 7.144 -7.150 1.00 72.81 155 ILE A O 1
ATOM 1153 N N . GLY A 1 156 ? -5.073 5.144 -7.575 1.00 71.94 156 GLY A N 1
ATOM 1154 C CA . GLY A 1 156 ? -5.691 4.443 -6.451 1.00 71.94 156 GLY A CA 1
ATOM 1155 C C . GLY A 1 156 ? -5.143 4.913 -5.114 1.00 71.94 156 GLY A C 1
ATOM 1156 O O . GLY A 1 156 ? -5.913 5.216 -4.208 1.00 71.94 156 GLY A O 1
ATOM 1157 N N . GLY A 1 157 ? -3.817 5.054 -5.009 1.00 69.69 157 GLY A N 1
ATOM 1158 C CA . GLY A 1 157 ? -3.166 5.589 -3.816 1.00 69.69 157 GLY A CA 1
ATOM 1159 C C . GLY A 1 157 ? -3.677 6.986 -3.466 1.00 69.69 157 GLY A C 1
ATOM 1160 O O . GLY A 1 157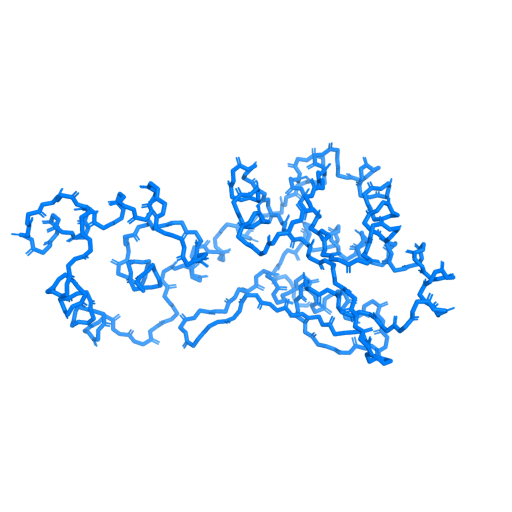 ? -4.032 7.231 -2.311 1.00 69.69 157 GLY A O 1
ATOM 1161 N N . LYS A 1 158 ? -3.777 7.868 -4.471 1.00 72.06 158 LYS A N 1
ATOM 1162 C CA . LYS A 1 158 ? -4.321 9.219 -4.306 1.00 72.06 158 LYS A CA 1
ATOM 1163 C C . LYS A 1 158 ? -5.777 9.191 -3.823 1.00 72.06 158 LYS A C 1
ATOM 1165 O O . LYS A 1 158 ? -6.075 9.751 -2.770 1.00 72.06 158 LYS A O 1
ATOM 1170 N N . ALA A 1 159 ? -6.664 8.485 -4.528 1.00 77.94 159 ALA A N 1
ATOM 1171 C CA . ALA A 1 159 ? -8.082 8.388 -4.167 1.00 77.94 159 ALA A CA 1
ATOM 1172 C C . ALA A 1 159 ? -8.307 7.781 -2.767 1.00 77.94 159 ALA A C 1
ATOM 1174 O O . ALA A 1 159 ? -9.127 8.279 -1.990 1.00 77.94 159 ALA A O 1
ATOM 1175 N N . LEU A 1 160 ? -7.542 6.743 -2.408 1.00 74.25 160 LEU A N 1
ATOM 1176 C CA . LEU A 1 160 ? -7.616 6.084 -1.103 1.00 74.25 160 LEU A CA 1
ATOM 1177 C C . LEU A 1 160 ? -7.388 7.063 0.041 1.00 74.25 160 LEU A C 1
ATOM 1179 O O . LEU A 1 160 ? -8.131 7.035 1.024 1.00 74.25 160 LEU A O 1
ATOM 1183 N N . ALA A 1 161 ? -6.381 7.932 -0.055 1.00 71.06 161 ALA A N 1
ATOM 1184 C CA . ALA A 1 161 ? -6.213 8.899 1.011 1.00 71.06 161 ALA A CA 1
ATOM 1185 C C . ALA A 1 161 ? -6.908 10.226 0.795 1.00 71.06 161 ALA A C 1
ATOM 1187 O O . ALA A 1 161 ? -7.001 10.922 1.792 1.00 71.06 161 ALA A O 1
ATOM 1188 N N . ASP A 1 162 ? -7.453 10.570 -0.380 1.00 70.88 162 ASP A N 1
ATOM 1189 C CA . ASP A 1 162 ? -8.404 11.691 -0.481 1.00 70.88 162 ASP A CA 1
ATOM 1190 C C . ASP A 1 162 ? -9.545 11.406 0.525 1.00 70.88 162 ASP A C 1
ATOM 1192 O O . ASP A 1 162 ? -9.951 12.284 1.288 1.00 70.88 162 ASP A O 1
ATOM 1196 N N . ARG A 1 163 ? -9.913 10.121 0.676 1.00 75.31 163 ARG A N 1
ATOM 1197 C CA . ARG A 1 163 ? -10.839 9.589 1.693 1.00 75.31 163 ARG A CA 1
ATOM 1198 C C . ARG A 1 163 ? -10.266 9.570 3.124 1.00 75.31 163 ARG A C 1
ATOM 1200 O O . ARG A 1 163 ? -10.937 10.049 4.038 1.00 75.31 163 ARG A O 1
ATOM 1207 N N . ILE A 1 164 ? -9.034 9.093 3.359 1.00 69.00 164 ILE A N 1
ATOM 1208 C CA . ILE A 1 164 ? -8.408 9.122 4.713 1.00 69.00 164 ILE A CA 1
ATOM 1209 C C . ILE A 1 164 ? -8.235 10.560 5.233 1.00 69.00 164 ILE A C 1
ATOM 1211 O O . ILE A 1 164 ? -8.444 10.821 6.419 1.00 69.00 164 ILE A O 1
ATOM 1215 N N . VAL A 1 165 ? -7.918 11.491 4.332 1.00 62.31 165 VAL A N 1
ATOM 1216 C CA . VAL A 1 165 ? -7.885 12.944 4.536 1.00 62.31 165 VAL A CA 1
ATOM 1217 C C . VAL A 1 165 ? -9.272 13.476 4.851 1.00 62.31 165 VAL A C 1
ATOM 1219 O O . VAL A 1 165 ? -9.436 14.093 5.896 1.00 62.31 165 VAL A O 1
ATOM 1222 N N . ALA A 1 166 ? -10.275 13.204 4.009 1.00 52.72 166 ALA A N 1
ATOM 1223 C CA . ALA A 1 166 ? -11.644 13.700 4.183 1.00 52.72 166 ALA A CA 1
ATOM 1224 C C . ALA A 1 166 ? -12.338 13.162 5.448 1.00 52.72 166 ALA A C 1
ATOM 1226 O O . ALA A 1 166 ? -13.235 13.807 5.988 1.00 52.72 166 ALA A O 1
ATOM 1227 N N . THR A 1 167 ? -11.881 12.023 5.977 1.00 50.78 167 THR A N 1
ATOM 1228 C CA . THR A 1 167 ? -12.328 11.464 7.267 1.00 50.78 167 THR A CA 1
ATOM 1229 C C . THR A 1 167 ? -11.781 12.260 8.477 1.00 50.78 167 THR A C 1
ATOM 1231 O O . THR A 1 167 ? -12.066 11.940 9.635 1.00 50.78 167 THR A O 1
ATOM 1234 N N . ARG A 1 168 ? -11.015 13.336 8.237 1.00 40.09 168 ARG A N 1
ATOM 1235 C CA . ARG A 1 168 ? -10.581 14.352 9.210 1.00 40.09 168 ARG A CA 1
ATOM 1236 C C . ARG A 1 168 ? -10.682 15.766 8.620 1.00 40.09 168 ARG A C 1
ATOM 1238 O O . ARG A 1 168 ? -10.779 15.970 7.420 1.00 40.09 168 ARG A O 1
ATOM 1245 N N . GLU A 1 169 ? -10.544 16.784 9.464 1.00 33.97 169 GLU A N 1
ATOM 1246 C CA . GLU A 1 169 ? -10.350 18.176 9.023 1.00 33.97 169 GLU A CA 1
ATOM 1247 C C . GLU A 1 169 ? -8.915 18.449 8.480 1.00 33.97 169 GLU A C 1
ATOM 1249 O O . GLU A 1 169 ? -8.370 19.532 8.693 1.00 33.97 169 GLU A O 1
ATOM 1254 N N . THR A 1 170 ? -8.242 17.488 7.817 1.00 33.66 170 THR A N 1
ATOM 1255 C CA . THR A 1 170 ? -6.788 17.576 7.509 1.00 33.66 170 THR A CA 1
ATOM 1256 C C . THR A 1 170 ? -6.354 16.965 6.165 1.00 33.66 170 THR A C 1
ATOM 1258 O O . THR A 1 170 ? -6.450 15.759 5.980 1.00 33.66 170 THR A O 1
ATOM 1261 N N . ARG A 1 171 ? -5.776 17.806 5.288 1.00 26.67 171 ARG A N 1
ATOM 1262 C CA . ARG A 1 171 ? -5.192 17.550 3.937 1.00 26.67 171 ARG A CA 1
ATOM 1263 C C . ARG A 1 171 ? -3.835 16.818 3.983 1.00 26.67 171 ARG A C 1
ATOM 1265 O O . ARG A 1 171 ? -3.179 16.925 5.010 1.00 26.67 171 ARG A O 1
ATOM 1272 N N . MET A 1 172 ? -3.295 16.160 2.941 1.00 22.86 172 MET A N 1
ATOM 1273 C CA . MET A 1 172 ? -3.652 15.848 1.520 1.00 22.86 172 MET A CA 1
ATOM 1274 C C . MET A 1 172 ? -2.958 14.489 1.144 1.00 22.86 172 MET A C 1
ATOM 1276 O O . MET A 1 172 ? -2.223 14.014 2.002 1.00 22.86 172 MET A O 1
ATOM 1280 N N . PRO A 1 173 ? -3.172 13.796 -0.007 1.00 28.44 173 PRO A N 1
ATOM 1281 C CA . PRO A 1 173 ? -3.522 12.370 0.094 1.00 28.44 173 PRO A CA 1
ATOM 1282 C C . PRO A 1 173 ? -2.716 11.297 -0.694 1.00 28.44 173 PRO A C 1
ATOM 1284 O O . PRO A 1 173 ? -2.877 11.186 -1.905 1.00 28.44 173 PRO A O 1
ATOM 1287 N N . ALA A 1 174 ? -2.009 10.400 0.022 1.00 29.53 174 ALA A N 1
ATOM 1288 C CA . ALA A 1 174 ? -2.071 8.909 -0.066 1.00 29.53 174 ALA A CA 1
ATOM 1289 C C . ALA A 1 174 ? -1.435 8.227 1.188 1.00 29.53 174 ALA A C 1
ATOM 1291 O O . ALA A 1 174 ? -0.961 8.920 2.073 1.00 29.53 174 ALA A O 1
ATOM 1292 N N . VAL A 1 175 ? -1.432 6.896 1.369 1.00 43.75 175 VAL A N 1
ATOM 1293 C CA . VAL A 1 175 ? -1.183 6.307 2.720 1.00 43.75 175 VAL A CA 1
ATOM 1294 C C . VAL A 1 175 ? 0.280 6.008 3.127 1.00 43.75 175 VAL A C 1
ATOM 1296 O O . VAL A 1 175 ? 0.688 4.849 3.240 1.00 43.75 175 VAL A O 1
ATOM 1299 N N . LEU A 1 176 ? 1.018 7.060 3.500 1.00 39.94 176 LEU A N 1
ATOM 1300 C CA . LEU A 1 176 ? 2.074 7.007 4.527 1.00 39.94 176 LEU A CA 1
ATOM 1301 C C . LEU A 1 176 ? 1.721 8.001 5.640 1.00 39.94 176 LEU A C 1
ATOM 1303 O O . LEU A 1 176 ? 1.913 9.200 5.462 1.00 39.94 176 LEU A O 1
ATOM 1307 N N . CYS A 1 177 ? 1.157 7.510 6.748 1.00 44.53 177 CYS A N 1
ATOM 1308 C CA . CYS A 1 177 ? 0.772 8.346 7.891 1.00 44.53 177 CYS A CA 1
ATOM 1309 C C . CYS A 1 177 ? 2.002 8.695 8.730 1.00 44.53 177 CYS A C 1
ATOM 1311 O O . CYS A 1 177 ? 2.451 7.859 9.513 1.00 44.53 177 CYS A O 1
ATOM 1313 N N . SER A 1 178 ? 2.477 9.932 8.610 1.00 43.34 178 SER A N 1
ATOM 1314 C CA . SER A 1 178 ? 3.477 10.534 9.494 1.00 43.34 178 SER A CA 1
ATOM 1315 C C . SER A 1 178 ? 2.750 11.263 10.617 1.00 43.34 178 SER A C 1
ATOM 1317 O O . SER A 1 178 ? 1.996 12.193 10.332 1.00 43.34 178 SER A O 1
ATOM 1319 N N . MET A 1 179 ? 2.907 10.834 11.874 1.00 51.12 179 MET A N 1
ATOM 1320 C CA . MET A 1 179 ? 2.151 11.391 13.010 1.00 51.12 179 MET A CA 1
ATOM 1321 C C . MET A 1 179 ? 3.039 11.871 14.155 1.00 51.12 179 MET A C 1
ATOM 1323 O O . MET A 1 179 ? 3.948 11.148 14.549 1.00 51.12 179 MET A O 1
ATOM 1327 N N . GLY A 1 180 ? 2.691 13.036 14.707 1.00 43.31 180 GLY A N 1
ATOM 1328 C CA . GLY A 1 180 ? 3.435 13.755 15.744 1.00 43.31 180 GLY A CA 1
ATOM 1329 C C . GLY A 1 180 ? 3.722 13.056 17.081 1.00 43.31 180 GLY A C 1
ATOM 1330 O O . GLY A 1 180 ? 3.370 11.895 17.297 1.00 43.31 180 GLY A O 1
ATOM 1331 N N . PRO A 1 181 ? 4.353 13.784 18.022 1.00 44.34 181 PRO A N 1
ATOM 1332 C CA . PRO A 1 181 ? 5.087 13.205 19.144 1.00 44.34 181 PRO A CA 1
ATOM 1333 C C . PRO A 1 181 ? 4.285 12.258 20.054 1.00 44.34 181 PRO A C 1
ATOM 1335 O O . PRO A 1 181 ? 3.100 12.451 20.358 1.00 44.34 181 PRO A O 1
ATOM 1338 N N . ASP A 1 182 ? 5.004 11.246 20.556 1.00 47.41 182 ASP A N 1
ATOM 1339 C CA . ASP A 1 182 ? 4.506 10.029 21.226 1.00 47.41 182 ASP A CA 1
ATOM 1340 C C . ASP A 1 182 ? 3.470 10.273 22.345 1.00 47.41 182 ASP A C 1
ATOM 1342 O O . ASP A 1 182 ? 2.558 9.468 22.567 1.00 47.41 182 ASP A O 1
ATOM 1346 N N . THR A 1 183 ? 3.572 11.417 23.027 1.00 43.41 183 THR A N 1
ATOM 1347 C CA . THR A 1 183 ? 2.707 11.839 24.138 1.00 43.41 183 THR A CA 1
ATOM 1348 C C . THR A 1 183 ? 1.252 12.099 23.728 1.00 43.41 183 THR A C 1
ATOM 1350 O O . THR A 1 183 ? 0.353 11.951 24.556 1.00 43.41 183 THR A O 1
ATOM 1353 N N . VAL A 1 184 ? 0.994 12.484 22.471 1.00 47.53 184 VAL A N 1
ATOM 1354 C CA . VAL A 1 184 ? -0.358 12.806 21.963 1.00 47.53 184 VAL A CA 1
ATOM 1355 C C . VAL A 1 184 ? -0.975 11.622 21.209 1.00 47.53 184 VAL A C 1
ATOM 1357 O O . VAL A 1 184 ? -2.189 11.401 21.268 1.00 47.53 184 VAL A O 1
ATOM 1360 N N . VAL A 1 185 ? -0.143 10.833 20.524 1.00 48.25 185 VAL A N 1
ATOM 1361 C CA . VAL A 1 185 ? -0.574 9.741 19.637 1.00 48.25 185 VAL A CA 1
ATOM 1362 C C . VAL A 1 185 ? -1.147 8.543 20.400 1.00 48.25 185 VAL A C 1
ATOM 1364 O O . VAL A 1 185 ? -2.227 8.062 20.043 1.00 48.25 185 VAL A O 1
ATOM 1367 N N . ARG A 1 186 ? -0.523 8.114 21.509 1.00 49.38 186 ARG A N 1
ATOM 1368 C CA . ARG A 1 186 ? -0.954 6.922 22.280 1.00 49.38 186 ARG A CA 1
ATOM 1369 C C . ARG A 1 186 ? -2.428 6.954 22.710 1.00 49.38 186 ARG A C 1
ATOM 1371 O O . ARG A 1 186 ? -3.088 5.918 22.693 1.00 49.38 186 ARG A O 1
ATOM 1378 N N . LEU A 1 187 ? -2.969 8.134 23.027 1.00 47.69 187 LEU A N 1
ATOM 1379 C CA . LEU A 1 187 ? -4.379 8.324 23.409 1.00 47.69 187 LEU A CA 1
ATOM 1380 C C . LEU A 1 187 ? -5.363 8.270 22.224 1.00 47.69 187 LEU A C 1
ATOM 1382 O O . LEU A 1 187 ? -6.565 8.123 22.436 1.00 47.69 187 LEU A O 1
ATOM 1386 N N . LYS A 1 188 ? -4.881 8.388 20.980 1.00 60.66 188 LYS A N 1
ATOM 1387 C CA . LYS A 1 188 ? -5.706 8.469 19.761 1.00 60.66 188 LYS A CA 1
ATOM 1388 C C . LYS A 1 188 ? -5.526 7.292 18.795 1.00 60.66 188 LYS A C 1
ATOM 1390 O O . LYS A 1 188 ? -6.321 7.191 17.859 1.00 60.66 188 LYS A O 1
ATOM 1395 N N . ASN A 1 189 ? -4.580 6.374 19.032 1.00 67.69 189 ASN A N 1
ATOM 1396 C CA . ASN A 1 189 ? -4.322 5.187 18.190 1.00 67.69 189 ASN A CA 1
ATOM 1397 C C . ASN A 1 189 ? -5.599 4.429 17.792 1.00 67.69 189 ASN A C 1
ATOM 1399 O O . ASN A 1 189 ? -5.775 4.070 16.631 1.00 67.69 189 ASN A O 1
ATOM 1403 N N . ALA A 1 190 ? -6.529 4.236 18.733 1.00 70.00 190 ALA A N 1
ATOM 1404 C CA . ALA A 1 190 ? -7.805 3.570 18.479 1.00 70.00 190 ALA A CA 1
ATOM 1405 C C . ALA A 1 190 ? -8.685 4.301 17.445 1.00 70.00 190 ALA A C 1
ATOM 1407 O O . ALA A 1 190 ? -9.292 3.649 16.598 1.00 70.00 190 ALA A O 1
ATOM 1408 N N . ALA A 1 191 ? -8.740 5.635 17.501 1.00 70.31 191 ALA A N 1
ATOM 1409 C CA . ALA A 1 191 ? -9.527 6.460 16.586 1.00 70.31 191 ALA A CA 1
ATOM 1410 C C . ALA A 1 191 ? -8.856 6.592 15.209 1.00 70.31 191 ALA A C 1
ATOM 1412 O O . ALA A 1 191 ? -9.541 6.539 14.191 1.00 70.31 191 ALA A O 1
ATOM 1413 N N . ILE A 1 192 ? -7.522 6.705 15.174 1.00 73.75 192 ILE A N 1
ATOM 1414 C CA . ILE A 1 192 ? -6.724 6.718 13.935 1.00 73.75 192 ILE A CA 1
ATOM 1415 C C . ILE A 1 192 ? -6.919 5.402 13.177 1.00 73.75 192 ILE A C 1
ATOM 1417 O O . ILE A 1 192 ? -7.343 5.410 12.025 1.00 73.75 192 ILE A O 1
ATOM 1421 N N . ALA A 1 193 ? -6.699 4.272 13.853 1.00 80.81 193 ALA A N 1
ATOM 1422 C CA . ALA A 1 193 ? -6.885 2.946 13.277 1.00 80.81 193 ALA A CA 1
ATOM 1423 C C . ALA A 1 193 ? -8.319 2.727 12.760 1.00 80.81 193 ALA A C 1
ATOM 1425 O O . ALA A 1 193 ? -8.513 2.088 11.731 1.00 80.81 193 ALA A O 1
ATOM 1426 N N . ASN A 1 194 ? -9.328 3.278 13.443 1.00 82.19 194 ASN A N 1
ATOM 1427 C CA . ASN A 1 194 ? -10.715 3.207 12.989 1.00 82.19 194 ASN A CA 1
ATOM 1428 C C . ASN A 1 194 ? -10.959 4.028 11.711 1.00 82.19 194 ASN A C 1
ATOM 1430 O O . ASN A 1 194 ? -11.569 3.516 10.780 1.00 82.19 194 ASN A O 1
ATOM 1434 N N . ALA A 1 195 ? -10.466 5.270 11.647 1.00 78.69 195 ALA A N 1
ATOM 1435 C CA . ALA A 1 195 ? -10.609 6.129 10.468 1.00 78.69 195 ALA A CA 1
ATOM 1436 C C . ALA A 1 195 ? -9.940 5.522 9.222 1.00 78.69 195 ALA A C 1
ATOM 1438 O O . ALA A 1 195 ? -10.542 5.504 8.148 1.00 78.69 195 ALA A O 1
ATOM 1439 N N . VAL A 1 196 ? -8.737 4.955 9.380 1.00 82.69 196 VAL A N 1
ATOM 1440 C CA . VAL A 1 196 ? -8.014 4.269 8.296 1.00 82.69 196 VAL A CA 1
ATOM 1441 C C . VAL A 1 196 ? -8.787 3.040 7.802 1.00 82.69 196 VAL A C 1
ATOM 1443 O O . VAL A 1 196 ? -8.973 2.899 6.599 1.00 82.69 196 VAL A O 1
ATOM 1446 N N . VAL A 1 197 ? -9.302 2.183 8.696 1.00 86.69 197 VAL A N 1
ATOM 1447 C CA . VAL A 1 197 ? -10.076 0.986 8.297 1.00 86.69 197 VAL A CA 1
ATOM 1448 C C . VAL A 1 197 ? -11.395 1.340 7.607 1.00 86.69 197 VAL A C 1
ATOM 1450 O O . VAL A 1 197 ? -11.744 0.688 6.626 1.00 86.69 197 VAL A O 1
ATOM 1453 N N . THR A 1 198 ? -12.113 2.368 8.070 1.00 85.81 198 THR A N 1
ATOM 1454 C CA . THR A 1 198 ? -13.324 2.845 7.380 1.00 85.81 198 THR A CA 1
ATOM 1455 C C . THR A 1 198 ? -12.989 3.357 5.981 1.00 85.81 198 THR A C 1
ATOM 1457 O O . THR A 1 198 ? -13.577 2.893 5.014 1.00 85.81 198 THR A O 1
ATOM 1460 N N . SER A 1 199 ? -11.973 4.213 5.849 1.00 84.12 199 SER A N 1
ATOM 1461 C CA . SER A 1 199 ? -11.584 4.766 4.544 1.00 84.12 199 SER A CA 1
ATOM 1462 C C . SER A 1 199 ? -11.107 3.689 3.561 1.00 84.12 199 SER A C 1
ATOM 1464 O O . SER A 1 199 ? -11.426 3.754 2.378 1.00 84.12 199 SER A O 1
ATOM 1466 N N . LEU A 1 200 ? -10.373 2.677 4.048 1.00 85.06 200 LEU A N 1
ATOM 1467 C CA . LEU A 1 200 ? -9.967 1.508 3.260 1.00 85.06 200 LEU A CA 1
ATOM 1468 C C . LEU A 1 200 ? -11.173 0.714 2.755 1.00 85.06 200 LEU A C 1
ATOM 1470 O O . LEU A 1 200 ? -11.174 0.303 1.600 1.00 85.06 200 LEU A O 1
ATOM 1474 N N . ARG A 1 201 ? -12.195 0.502 3.597 1.00 87.69 201 ARG A N 1
ATOM 1475 C CA . ARG A 1 201 ? -13.439 -0.166 3.186 1.00 87.69 201 ARG A CA 1
ATOM 1476 C C . ARG A 1 201 ? -14.116 0.621 2.071 1.00 87.69 201 ARG A C 1
ATOM 1478 O O . ARG A 1 201 ? -14.443 0.049 1.035 1.00 87.69 201 ARG A O 1
ATOM 1485 N N . ASP A 1 202 ? -14.319 1.913 2.298 1.00 86.06 202 ASP A N 1
ATOM 1486 C CA . ASP A 1 202 ? -15.065 2.767 1.378 1.00 86.06 202 ASP A CA 1
ATOM 1487 C C . ASP A 1 202 ? -14.328 2.898 0.036 1.00 86.06 202 ASP A C 1
ATOM 1489 O O . ASP A 1 202 ? -14.962 2.959 -1.015 1.00 86.06 202 ASP A O 1
ATOM 1493 N N . TRP A 1 203 ? -12.990 2.892 0.052 1.00 85.88 203 TRP A N 1
ATOM 1494 C CA . TRP A 1 203 ? -12.160 2.830 -1.152 1.00 85.88 203 TRP A CA 1
ATOM 1495 C C . TRP A 1 203 ? -12.217 1.463 -1.852 1.00 85.88 203 TRP A C 1
ATOM 1497 O O . TRP A 1 203 ? -12.400 1.428 -3.058 1.00 85.88 203 TRP A O 1
ATOM 1507 N N . LEU A 1 204 ? -12.137 0.334 -1.137 1.00 83.62 204 LEU A N 1
ATOM 1508 C CA . LEU A 1 204 ? -12.248 -1.005 -1.748 1.00 83.62 204 LEU A CA 1
ATOM 1509 C C . LEU A 1 204 ? -13.615 -1.241 -2.418 1.00 83.62 204 LEU A C 1
ATOM 1511 O O . LEU A 1 204 ? -13.701 -1.957 -3.417 1.00 83.62 204 LEU A O 1
ATOM 1515 N N . ALA A 1 205 ? -14.676 -0.627 -1.885 1.00 85.25 205 ALA A N 1
ATOM 1516 C CA . ALA A 1 205 ? -16.008 -0.646 -2.484 1.00 85.25 205 ALA A CA 1
ATOM 1517 C C . ALA A 1 205 ? -16.115 0.235 -3.745 1.00 85.25 205 ALA A C 1
ATOM 1519 O O . ALA A 1 205 ? -16.814 -0.145 -4.681 1.00 85.25 205 ALA A O 1
ATOM 1520 N N . ALA A 1 206 ? -15.429 1.383 -3.769 1.00 83.12 206 ALA A N 1
ATOM 1521 C CA . ALA A 1 206 ? -15.465 2.358 -4.859 1.00 83.12 206 ALA A CA 1
ATOM 1522 C C . ALA A 1 206 ? -14.090 3.043 -5.051 1.00 83.12 206 ALA A C 1
ATOM 1524 O O . ALA A 1 206 ? -13.887 4.162 -4.564 1.00 83.12 206 ALA A O 1
ATOM 1525 N N . PRO A 1 207 ? -13.129 2.406 -5.756 1.00 75.88 207 PRO A N 1
ATOM 1526 C CA . PRO A 1 207 ? -11.738 2.878 -5.775 1.00 75.88 207 PRO A CA 1
ATOM 1527 C C . PRO A 1 207 ? -11.501 4.178 -6.556 1.00 75.88 207 PRO A C 1
ATOM 1529 O O . PRO A 1 207 ? -10.471 4.828 -6.361 1.00 75.88 207 PRO A O 1
ATOM 1532 N N . LEU A 1 208 ? -12.431 4.529 -7.454 1.00 75.31 208 LEU A N 1
ATOM 1533 C CA . LEU A 1 208 ? -12.311 5.605 -8.447 1.00 75.31 208 LEU A CA 1
ATOM 1534 C C . LEU A 1 208 ? -13.537 6.546 -8.510 1.00 75.31 208 LEU A C 1
ATOM 1536 O O . LEU A 1 208 ? -13.631 7.332 -9.451 1.00 75.31 208 LEU A O 1
ATOM 1540 N N . GLU A 1 209 ? -14.483 6.465 -7.565 1.00 65.62 209 GLU A N 1
ATOM 1541 C CA . GLU A 1 209 ? -15.576 7.453 -7.468 1.00 65.62 209 GLU A CA 1
ATOM 1542 C C . GLU A 1 209 ? -15.112 8.706 -6.700 1.00 65.62 209 GLU A C 1
ATOM 1544 O O . GLU A 1 209 ? -14.466 8.578 -5.651 1.00 65.62 209 GLU A O 1
ATOM 1549 N N . ASP A 1 210 ? -15.449 9.884 -7.245 1.00 50.97 210 ASP A N 1
ATOM 1550 C CA . ASP A 1 210 ? -15.163 11.230 -6.705 1.00 50.97 210 ASP A CA 1
ATOM 1551 C C . ASP A 1 210 ? -15.986 11.564 -5.439 1.00 50.97 210 ASP A C 1
ATOM 1553 O O . ASP A 1 210 ? -17.207 11.275 -5.423 1.00 50.97 210 ASP A O 1
#

Foldseek 3Di:
DCLLLQLVVQQLDDPLVDLDPSVLSSLLVVCVVVVHDSPSDDDPVSVVVSVVVSVVSDQDQGNVQVVLCVVLVDFAALARAQEEEEEEPPCVVLSVLLQVVSCVRRVNYDYDYDDSNRQVCVCVVSVGPYYAAEDEAQDQAFDEDFPDDPRHGNLLQQQLFCQLQVLDVHDDTGHYTHHHDPVPCVVCSNVSSVSSSVSNNVCSRRSRDD

Radius of gyration: 18.81 Å; chains: 1; bounding box: 41×30×56 Å

Sequence (210 aa):
MQTVLNRLGFDCGRVDGIFGPVTKAALVDFQRNIGADANGICTPDTVDVLLRVSSQSGSGPGAAAVREREELGESTPEKTARVVIGGFDGTTDLVRALQHRASAVFPLSTTVEGDVITHAEAANRYGADVYVGLEHSSEDSCTVYFYEVPAFVSIGGKALADRIVATRETRMPAVLCSMGPDTVVRLKNAAIANAVVTSLRDWLAAPLED